Protein 4ZSF (pdb70)

Foldseek 3Di:
DDLLVQLLVQLVVQLVVVCVPPVDNVVSNVCSLVVSLVVSCVVPVPDDSVVSNVSNVLNVCCVVPVDNDVVVVVVVVVVVVVCVVVVQLVQLVLCQVLLCVPLVVQQKGKDFLVRLVVCLVVVQEPDDVVVSVVSVVCSVVVLAGMWMWGADPNGIHTAEGEHEDAAPAPCLVVNLVVQLVVLVVLGQYEYEYEDCVNVVDVVVVCQQDPVDPVGNAHSHLAYEYDDPDPDDQRYHYDHSNCVVVSVQVSVSNVCCVPVSVPSHRVDHGPPD

Solvent-accessible surface area: 15028 Å² total; per-residue (Å²): 149,81,47,88,88,32,0,57,63,19,2,53,113,30,24,125,96,14,65,136,83,88,55,62,66,187,77,0,32,129,77,0,39,122,38,0,29,71,31,0,73,183,104,40,104,150,44,131,49,70,74,0,134,89,1,3,103,20,5,40,48,52,75,120,55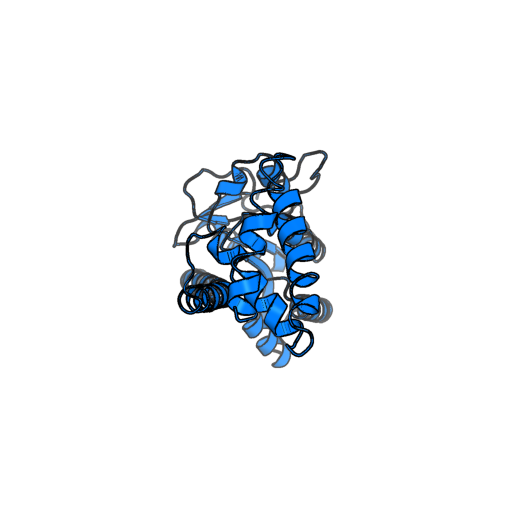,63,66,66,66,99,62,78,18,126,124,93,65,70,62,77,80,68,179,136,151,58,17,23,84,59,14,24,80,73,0,56,134,43,0,34,90,41,0,138,140,70,36,7,110,0,6,17,39,138,34,0,56,46,19,20,127,94,114,92,17,37,9,122,101,206,10,30,94,52,0,72,79,22,20,88,71,106,28,1,22,0,0,0,1,10,134,44,119,125,98,10,38,0,0,0,0,0,1,4,50,55,59,6,60,70,45,14,78,77,21,26,64,32,0,40,120,0,1,108,24,74,0,1,0,0,5,0,3,73,65,6,114,20,12,88,39,107,95,35,49,1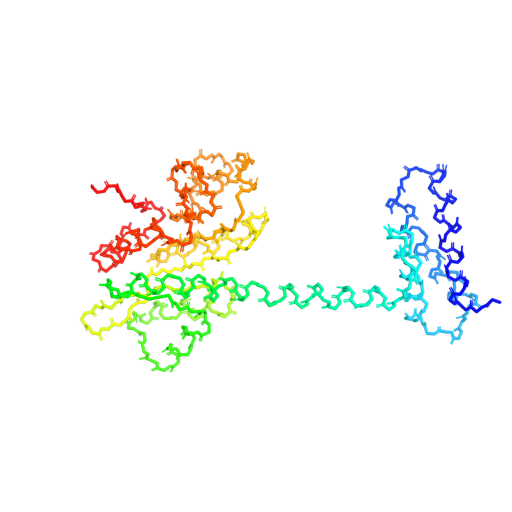2,5,4,24,11,70,63,122,129,32,176,41,9,0,2,2,0,6,2,0,44,60,138,51,109,64,70,62,18,1,14,34,9,75,110,85,1,117,61,0,6,78,18,0,105,36,0,4,70,6,16,48,109,79,57,104,169,0,39,70,113,24,56,6,62,118,176

InterPro domains:
  IPR041551 BsaWI restriction endonuclease type 2 [PF18643] (123-225)

Secondary structure (DSSP, 8-state):
--HHHHHHHHHHHHHHHHHHHH--HHHHHHHHHHHHHHHHHHH-TTS-HHHHHHHHHHHHHHHHHS---HHHHHHHHHHHHHHHHHHHHHHHHHHHHHHHHHHGGGTEEEEEHHHHHHHHHTT---S-HHHHHHHHHHHHTT--SEEEEEEETTEEEEEEEEEEES--SSTHHHHHHHHHHHHHTT-EEEEEES--GGGGSHHHHHHHH--SSS--S-SSSEEEEES-PPPBTTEEEE-TT-HHHHHHHHHHHHHHHH-GGG-STT--TT--

Nearest PDB structures (foldseek):
  4zsf-assembly1_A-2  TM=1.004E+00  e=1.313E-52  Geobacillus stearothermophilus
  5dwb-assembly1_A  TM=5.228E-01  e=6.626E-07  Thalassovita gelatinovora
  3u1k-assembly2_D  TM=6.640E-01  e=4.164E-01  Homo sapiens
  3u1k-assembly2_B  TM=6.787E-01  e=1.189E+00  Homo sapiens
  5l7j-assembly1_A  TM=4.302E-01  e=2.394E+00  Dehalococcoides mccartyi BTF08

Radius of gyration: 25.63 Å; Cα contacts (8 Å, |Δi|>4): 415; chains: 1; bounding box: 67×53×60 Å

Sequence (272 aa):
MNFFEYCISSTYAKIFEEETMNNAVGDERVSQKKAIRDTMISSAMREFPNVEAAEIWKAVYSSAHMDRKKSGIADPDIIQQKVISAENSWKKSSSGHAFEEMIKLLGNSSLEEYGMRILLQKDLNMMIENQEIANEPRDINWLKEQISSSNVFDLYITVRNNDKEYVFGCIQSKTSIRDRVTRDREPPSMKAMEAFFWSVAICCLDGDFLKMPKFIAMVNGGTSNYRLNGWHGMMYVFWDDKPTIDRIYPIDINLELFVQQHAREAAEEDWLHRRQWFNYEWKAGQK

Structure (mmCIF, N/CA/C/O backbone):
data_4ZSF
#
_entry.id   4ZSF
#
_cell.length_a   89.562
_cell.length_b   136.336
_cell.length_c   73.482
_cell.angle_alpha   90.000
_cell.angle_beta   90.000
_cell.angle_gamma   90.000
#
_symmetry.space_group_name_H-M   'C 2 2 21'
#
loop_
_entity.id
_entity.type
_entity.pdbx_description
1 polymer 'BsaWI endonuclease'
2 polymer DNA
3 non-polymer 'SUCCINIC ACID'
4 non-polymer 'CALCIUM ION'
5 water water
#
loop_
_atom_site.group_PDB
_atom_site.id
_atom_site.type_symbol
_atom_site.label_atom_id
_atom_site.label_alt_id
_atom_site.label_comp_id
_atom_site.label_asym_id
_atom_site.label_entity_id
_atom_site.label_seq_id
_atom_site.pdbx_PDB_ins_code
_atom_site.Cartn_x
_atom_site.Cartn_y
_atom_site.Cartn_z
_atom_site.occupancy
_atom_site.B_iso_or_equiv
_atom_site.auth_seq_id
_atom_site.auth_comp_id
_atom_site.auth_asym_id
_atom_site.auth_atom_id
_atom_site.pdbx_PDB_model_num
ATOM 1 N N . MET A 1 1 ? -18.703 -54.600 38.572 1.00 49.34 1 MET A N 1
ATOM 2 C CA . MET A 1 1 ? -18.081 -53.812 37.519 1.00 46.46 1 MET A CA 1
ATOM 3 C C . MET A 1 1 ? -17.285 -52.680 38.155 1.00 42.17 1 MET A C 1
ATOM 4 O O . MET A 1 1 ? -17.845 -51.927 38.935 1.00 43.22 1 MET A O 1
ATOM 9 N N . ASN A 1 2 ? -16.008 -52.545 37.836 1.00 37.36 2 ASN A N 1
ATOM 10 C CA . ASN A 1 2 ? -15.243 -51.397 38.330 1.00 36.20 2 ASN A CA 1
ATOM 11 C C . ASN A 1 2 ? -15.475 -50.210 37.366 1.00 33.30 2 ASN A C 1
ATOM 12 O O . ASN A 1 2 ? -16.155 -50.390 36.351 1.00 30.60 2 ASN A O 1
ATOM 17 N N . PHE A 1 3 ? -14.943 -49.025 37.685 1.00 31.27 3 PHE A N 1
ATOM 18 C CA . PHE A 1 3 ? -15.329 -47.824 36.905 1.00 30.27 3 PHE A CA 1
ATOM 19 C C . PHE A 1 3 ? -14.788 -47.932 35.494 1.00 29.09 3 PHE A C 1
ATOM 20 O O . PHE A 1 3 ? -15.364 -47.367 34.548 1.00 29.02 3 PHE A O 1
ATOM 28 N N . PHE A 1 4 ? -13.633 -48.582 35.345 1.00 29.65 4 PHE A N 1
ATOM 29 C CA . PHE A 1 4 ? -12.998 -48.636 34.039 1.00 32.17 4 PHE A CA 1
ATOM 30 C C . PHE A 1 4 ? -13.821 -49.528 33.093 1.00 33.13 4 PHE A C 1
ATOM 31 O O . PHE A 1 4 ? -14.103 -49.129 31.955 1.00 31.18 4 PHE A O 1
ATOM 39 N N . GLU A 1 5 ? -14.208 -50.719 33.573 1.00 30.76 5 GLU A N 1
ATOM 40 C CA . GLU A 1 5 ? -15.107 -51.602 32.830 1.00 31.03 5 GLU A CA 1
ATOM 41 C C . GLU A 1 5 ? -16.406 -50.918 32.490 1.00 28.73 5 GLU A C 1
ATOM 42 O O . GLU A 1 5 ? -16.931 -51.094 31.394 1.00 28.28 5 GLU A O 1
ATOM 48 N N . TYR A 1 6 ? -16.946 -50.180 33.444 1.00 26.99 6 TYR A N 1
ATOM 49 C CA . TYR A 1 6 ? -18.189 -49.474 33.245 1.00 27.81 6 TYR A CA 1
ATOM 50 C C . TYR A 1 6 ? -18.021 -48.454 32.097 1.00 25.24 6 TYR A C 1
ATOM 51 O O . TYR A 1 6 ? -18.922 -48.298 31.265 1.00 24.26 6 TYR A O 1
ATOM 60 N N . CYS A 1 7 ? -16.908 -47.742 32.100 1.00 23.97 7 CYS A N 1
ATOM 61 C CA . CYS A 1 7 ? -16.732 -46.669 31.061 1.00 24.60 7 CYS A CA 1
ATOM 62 C C . CYS A 1 7 ? -16.599 -47.281 29.692 1.00 26.38 7 CYS A C 1
ATOM 63 O O . CYS A 1 7 ? -17.158 -46.772 28.714 1.00 23.63 7 CYS A O 1
ATOM 66 N N . ILE A 1 8 ? -15.843 -48.367 29.623 1.00 22.80 8 ILE A N 1
ATOM 67 C CA . ILE A 1 8 ? -15.586 -49.023 28.343 1.00 25.75 8 ILE A CA 1
ATOM 68 C C . ILE A 1 8 ? -16.941 -49.462 27.744 1.00 26.47 8 ILE A C 1
ATOM 69 O O . ILE A 1 8 ? -17.250 -49.231 26.540 1.00 26.68 8 ILE A O 1
ATOM 74 N N A SER A 1 9 ? -17.744 -50.107 28.582 0.40 26.30 9 SER A N 1
ATOM 75 N N B SER A 1 9 ? -17.761 -50.077 28.586 0.60 26.29 9 SER A N 1
ATOM 76 C CA A SER A 1 9 ? -18.989 -50.715 28.120 0.40 26.83 9 SER A CA 1
ATOM 77 C CA B SER A 1 9 ? -18.978 -50.715 28.091 0.60 26.87 9 SER A CA 1
ATOM 78 C C A SER A 1 9 ? -20.016 -49.642 27.806 0.40 25.30 9 SER A C 1
ATOM 79 C C B SER A 1 9 ? -20.033 -49.651 27.815 0.60 25.60 9 SER A C 1
ATOM 80 O O A SER A 1 9 ? -20.738 -49.728 26.816 0.40 24.42 9 SER A O 1
ATOM 81 O O B SER A 1 9 ? -20.785 -49.743 26.849 0.60 24.38 9 SER A O 1
ATOM 86 N N . THR A 1 10 ? -20.065 -48.618 28.646 1.00 20.84 10 THR A N 1
ATOM 87 C CA . THR A 1 10 ? -21.059 -47.566 28.501 1.00 21.76 10 THR A CA 1
ATOM 88 C C . THR A 1 10 ? -20.786 -46.667 27.285 1.00 20.79 10 THR A C 1
ATOM 89 O O . THR A 1 10 ? -21.724 -46.327 26.531 1.00 19.96 10 THR A O 1
ATOM 93 N N . TYR A 1 11 ? -19.507 -46.307 27.083 1.00 18.82 11 TYR A N 1
ATOM 94 C CA . TYR A 1 11 ? -19.146 -45.492 25.885 1.00 19.77 11 TYR A CA 1
ATOM 95 C C . TYR A 1 11 ? -19.597 -46.263 24.607 1.00 22.27 11 TYR A C 1
ATOM 96 O O . TYR A 1 11 ? -20.194 -45.696 23.694 1.00 22.25 11 TYR A O 1
ATOM 105 N N . ALA A 1 12 ? -19.281 -47.550 24.571 1.00 21.70 12 ALA A N 1
ATOM 106 C CA . ALA A 1 12 ? -19.601 -48.359 23.395 1.00 26.63 12 ALA A CA 1
ATOM 107 C C . ALA A 1 12 ? -21.092 -48.417 23.193 1.00 24.11 12 ALA A C 1
ATOM 108 O O . ALA A 1 12 ? -21.558 -48.271 22.066 1.00 24.04 12 ALA A O 1
ATOM 110 N N . LYS A 1 13 ? -21.858 -48.604 24.273 1.00 23.52 13 LYS A N 1
ATOM 111 C CA . LYS A 1 13 ? -23.315 -48.681 24.146 1.00 25.39 13 LYS A CA 1
ATOM 112 C C . LYS A 1 13 ? -23.936 -47.392 23.653 1.00 24.14 13 LYS A C 1
ATOM 113 O O . LYS A 1 13 ? -24.789 -47.394 22.761 1.00 24.15 13 LYS A O 1
ATOM 118 N N . ILE A 1 14 ? -23.539 -46.276 24.260 1.00 20.52 14 ILE A N 1
ATOM 119 C CA . ILE A 1 14 ? -24.136 -44.998 23.912 1.00 21.64 14 ILE A CA 1
ATOM 120 C C . ILE A 1 14 ? -23.690 -44.625 22.504 1.00 23.27 14 ILE A C 1
ATOM 121 O O . ILE A 1 14 ? -24.507 -44.116 21.718 1.00 21.49 14 ILE A O 1
ATOM 126 N N . PHE A 1 15 ? -22.439 -44.913 22.154 1.00 18.25 15 PHE A N 1
ATOM 127 C CA . PHE A 1 15 ? -22.022 -44.555 20.778 1.00 21.57 15 PHE A CA 1
ATOM 128 C C . PHE A 1 15 ? -22.884 -45.300 19.753 1.00 24.27 15 PHE A C 1
ATOM 129 O O . PHE A 1 15 ? -23.438 -44.695 18.798 1.00 21.03 15 PHE A O 1
ATOM 137 N N A GLU A 1 16 ? -22.978 -46.618 19.936 0.53 21.70 16 GLU A N 1
ATOM 138 N N B GLU A 1 16 ? -22.975 -46.612 19.950 0.47 21.89 16 GLU A N 1
ATOM 139 C CA A GLU A 1 16 ? -23.659 -47.470 18.954 0.53 25.30 16 GLU A CA 1
ATOM 140 C CA B GLU A 1 16 ? -23.645 -47.484 18.990 0.47 25.51 16 GLU A CA 1
ATOM 141 C C A GLU A 1 16 ? -25.110 -47.066 18.834 0.53 25.32 16 GLU A C 1
ATOM 142 C C B GLU A 1 16 ? -25.098 -47.087 18.846 0.47 25.32 16 GLU A C 1
ATOM 143 O O A GLU A 1 16 ? -25.625 -46.967 17.726 0.53 25.40 16 GLU A O 1
ATOM 144 O O B GLU A 1 16 ? -25.594 -46.993 17.732 0.47 25.37 16 GLU A O 1
ATOM 155 N N . GLU A 1 17 ? -25.771 -46.859 19.972 1.00 24.63 17 GLU A N 1
ATOM 156 C CA . GLU A 1 17 ? -27.206 -46.477 19.962 1.00 25.12 17 GLU A CA 1
ATOM 157 C C . GLU A 1 17 ? -27.410 -45.152 19.283 1.00 24.73 17 GLU A C 1
ATOM 158 O O . GLU A 1 17 ? -28.341 -44.994 18.497 1.00 22.82 17 GLU A O 1
ATOM 164 N N . THR A 1 18 ? -26.524 -44.204 19.576 1.00 22.30 18 THR A N 1
ATOM 165 C CA . THR A 1 18 ? -26.718 -42.870 19.053 1.00 21.32 18 THR A CA 1
ATOM 166 C C . THR A 1 18 ? -26.385 -42.897 17.574 1.00 22.36 18 THR A C 1
ATOM 167 O O . THR A 1 18 ? -27.073 -42.300 16.767 1.00 22.42 18 THR A O 1
ATOM 171 N N . MET A 1 19 ? -25.340 -43.637 17.207 1.00 18.92 19 MET A N 1
ATOM 172 C CA . MET A 1 19 ? -24.958 -43.619 15.791 1.00 20.70 19 MET A CA 1
ATOM 173 C C . MET A 1 19 ? -26.081 -44.282 14.962 1.00 23.23 19 MET A C 1
ATOM 174 O O . MET A 1 19 ? -26.429 -43.755 13.903 1.00 23.25 19 MET A O 1
ATOM 179 N N A ASN A 1 20 ? -26.610 -45.433 15.384 0.63 21.19 20 ASN A N 1
ATOM 180 N N B ASN A 1 20 ? -26.588 -45.408 15.474 0.37 20.95 20 ASN A N 1
ATOM 181 C CA A ASN A 1 20 ? -27.688 -46.051 14.564 0.63 22.95 20 ASN A CA 1
ATOM 182 C CA B ASN A 1 20 ? -27.703 -46.169 14.877 0.37 22.56 20 ASN A CA 1
ATOM 183 C C A ASN A 1 20 ? -28.854 -45.073 14.433 0.63 23.90 20 ASN A C 1
ATOM 184 C C B ASN A 1 20 ? -28.954 -45.321 14.653 0.37 23.12 20 ASN A C 1
ATOM 185 O O A ASN A 1 20 ? -29.503 -44.991 13.358 0.63 22.11 20 ASN A O 1
ATOM 186 O O B ASN A 1 20 ? -29.740 -45.562 13.725 0.37 24.45 20 ASN A O 1
ATOM 195 N N . ALA A 1 21 ? -29.126 -44.318 15.496 1.00 22.55 21 ALA A N 1
ATOM 196 C CA . ALA A 1 21 ? -30.321 -43.434 15.458 1.00 23.65 21 ALA A CA 1
ATOM 197 C C . ALA A 1 21 ? -30.117 -42.154 14.659 1.00 20.44 21 ALA A C 1
ATOM 198 O O . ALA A 1 21 ? -31.057 -41.747 13.931 1.00 24.64 21 ALA A O 1
ATOM 200 N N . VAL A 1 22 ? -28.985 -41.447 14.841 1.00 21.08 22 VAL A N 1
ATOM 201 C CA . VAL A 1 22 ? -28.832 -40.159 14.156 1.00 22.81 22 VAL A CA 1
ATOM 202 C C . VAL A 1 22 ? -27.855 -40.195 12.977 1.00 24.72 22 VAL A C 1
ATOM 203 O O . VAL A 1 22 ? -27.810 -39.243 12.204 1.00 23.51 22 VAL A O 1
ATOM 207 N N . GLY A 1 23 ? -27.033 -41.240 12.879 1.00 22.59 23 GLY A N 1
ATOM 208 C CA . GLY A 1 23 ? -26.207 -41.421 11.679 1.00 20.36 23 GLY A CA 1
ATOM 209 C C . GLY A 1 23 ? -25.104 -40.415 11.485 1.00 21.25 23 GLY A C 1
ATOM 210 O O . GLY A 1 23 ? -24.666 -40.168 10.356 1.00 22.85 23 GLY A O 1
ATOM 211 N N . ASP A 1 24 ? -24.607 -39.817 12.586 1.00 20.17 24 ASP A N 1
ATOM 212 C CA . ASP A 1 24 ? -23.518 -38.860 12.511 1.00 22.21 24 ASP A CA 1
ATOM 213 C C . ASP A 1 24 ? -22.448 -39.304 13.572 1.00 20.22 24 ASP A C 1
ATOM 214 O O . ASP A 1 24 ? -22.673 -39.202 14.764 1.00 18.71 24 ASP A O 1
ATOM 219 N N . GLU A 1 25 ? -21.310 -39.814 13.112 1.00 19.38 25 GLU A N 1
ATOM 220 C CA . GLU A 1 25 ? -20.301 -40.336 14.031 1.00 16.97 25 GLU A CA 1
ATOM 221 C C . GLU A 1 25 ? -19.733 -39.286 14.974 1.00 16.55 25 GLU A C 1
ATOM 222 O O . GLU A 1 25 ? -19.469 -39.571 16.149 1.00 16.54 25 GLU A O 1
ATOM 228 N N . ARG A 1 26 ? -19.439 -38.077 14.453 1.00 17.56 26 ARG A N 1
ATOM 229 C CA . ARG A 1 26 ? -18.868 -37.029 15.327 1.00 17.05 26 ARG A CA 1
ATOM 230 C C . ARG A 1 26 ? -19.841 -36.578 16.413 1.00 18.64 26 ARG A C 1
ATOM 231 O O . ARG A 1 26 ? -19.460 -36.414 17.590 1.00 15.93 26 ARG A O 1
ATOM 239 N N . VAL A 1 27 ? -21.118 -36.463 16.064 1.00 15.79 27 VAL A N 1
ATOM 240 C CA . VAL A 1 27 ? -22.121 -36.101 17.111 1.00 17.03 27 VAL A CA 1
ATOM 241 C C . VAL A 1 27 ? -22.217 -37.262 18.113 1.00 16.27 27 VAL A C 1
ATOM 242 O O . VAL A 1 27 ? -22.354 -37.051 19.353 1.00 17.41 27 VAL A O 1
ATOM 246 N N . SER A 1 28 ? -22.245 -38.503 17.590 1.00 15.94 28 SER A N 1
ATOM 247 C CA . SER A 1 28 ? -22.458 -39.659 18.437 1.00 16.25 28 SER A CA 1
ATOM 248 C C . SER A 1 28 ? -21.284 -39.879 19.371 1.00 16.74 28 SER A C 1
ATOM 249 O O . SER A 1 28 ? -21.484 -40.245 20.529 1.00 17.34 28 SER A O 1
ATOM 252 N N . GLN A 1 29 ? -20.066 -39.680 18.895 1.00 16.88 29 GLN A N 1
ATOM 253 C CA . GLN A 1 29 ? -18.944 -39.945 19.826 1.00 16.66 29 GLN A CA 1
ATOM 254 C C . GLN A 1 29 ? -18.895 -38.867 20.895 1.00 17.02 29 GLN A C 1
ATOM 255 O O . GLN A 1 29 ? -18.518 -39.164 22.029 1.00 16.97 29 GLN A O 1
ATOM 261 N N . LYS A 1 30 ? -19.309 -37.623 20.592 1.00 15.64 30 LYS A N 1
ATOM 262 C CA . LYS A 1 30 ? -19.312 -36.587 21.626 1.00 17.69 30 LYS A CA 1
ATOM 263 C C . LYS A 1 30 ? -20.392 -36.869 22.677 1.00 17.00 30 LYS A C 1
ATOM 264 O O . LYS A 1 30 ? -20.181 -36.671 23.893 1.00 18.64 30 LYS A O 1
ATOM 270 N N . LYS A 1 31 ? -21.551 -37.324 22.194 1.00 16.19 31 LYS A N 1
ATOM 271 C CA . LYS A 1 31 ? -22.573 -37.746 23.156 1.00 16.17 31 LYS A CA 1
ATOM 272 C C . LYS A 1 31 ? -22.103 -38.894 24.040 1.00 17.21 31 LYS A C 1
ATOM 273 O O . LYS A 1 31 ? -22.317 -38.876 25.252 1.00 18.21 31 LYS A O 1
ATOM 279 N N . ALA A 1 32 ? -21.442 -39.890 23.442 1.00 15.41 32 ALA A N 1
ATOM 280 C CA . ALA A 1 32 ? -20.907 -41.022 24.225 1.00 16.88 32 ALA A CA 1
ATOM 281 C C . ALA A 1 32 ? -19.854 -40.541 25.238 1.00 18.88 32 ALA A C 1
ATOM 282 O O . ALA A 1 32 ? -19.810 -41.032 26.374 1.00 20.10 32 ALA A O 1
ATOM 284 N N . ILE A 1 33 ? -19.002 -39.591 24.839 1.00 16.25 33 ILE A N 1
ATOM 285 C CA . ILE A 1 33 ? -18.001 -39.101 25.785 1.00 15.66 33 ILE A CA 1
ATOM 286 C C . ILE A 1 33 ? -18.658 -38.376 26.972 1.00 19.04 33 ILE A C 1
ATOM 287 O O . ILE A 1 33 ? -18.393 -38.676 28.156 1.00 19.38 33 ILE A O 1
ATOM 292 N N . ARG A 1 34 ? -19.535 -37.444 26.639 1.00 15.74 34 ARG A N 1
ATOM 293 C CA . ARG A 1 34 ? -20.208 -36.604 27.642 1.00 18.63 34 ARG A CA 1
ATOM 294 C C . ARG A 1 34 ? -21.045 -37.464 28.573 1.00 20.57 34 ARG A C 1
ATOM 295 O O . ARG A 1 34 ? -20.999 -37.343 29.814 1.00 18.25 34 ARG A O 1
ATOM 303 N N . ASP A 1 35 ? -21.844 -38.341 27.975 1.00 17.22 35 ASP A N 1
ATOM 304 C CA . ASP A 1 35 ? -22.805 -39.093 28.814 1.00 19.64 35 ASP A CA 1
ATOM 305 C C . ASP A 1 35 ? -22.140 -40.213 29.586 1.00 21.27 35 ASP A C 1
ATOM 306 O O . ASP A 1 35 ? -22.592 -40.587 30.687 1.00 20.20 35 ASP A O 1
ATOM 311 N N . THR A 1 36 ? -21.032 -40.738 29.066 1.00 17.99 36 THR A N 1
ATOM 312 C CA . THR A 1 36 ? -20.318 -41.766 29.831 1.00 17.97 36 THR A CA 1
ATOM 313 C C . THR A 1 36 ? -19.639 -41.074 31.018 1.00 18.64 36 THR A C 1
ATOM 314 O O . THR A 1 36 ? -19.651 -41.635 32.111 1.00 19.58 36 THR A O 1
ATOM 318 N N . MET A 1 37 ? -19.021 -39.904 30.793 1.00 17.61 37 MET A N 1
ATOM 319 C CA . MET A 1 37 ? -18.368 -39.152 31.901 1.00 19.23 37 MET A CA 1
ATOM 320 C C . MET A 1 37 ? -19.426 -38.884 33.011 1.00 18.89 37 MET A C 1
ATOM 321 O O . MET A 1 37 ? -19.219 -39.143 34.209 1.00 19.59 37 MET A O 1
ATOM 326 N N . ILE A 1 38 ? -20.577 -38.377 32.606 1.00 16.94 38 ILE A N 1
ATOM 327 C CA . ILE A 1 38 ? -21.613 -38.020 33.601 1.00 19.26 38 ILE A CA 1
ATOM 328 C C . ILE A 1 38 ? -22.090 -39.274 34.341 1.00 20.77 38 ILE A C 1
ATOM 329 O O . ILE A 1 38 ? -22.146 -39.270 35.573 1.00 23.05 38 ILE A O 1
ATOM 334 N N A SER A 1 39 ? -22.393 -40.333 33.591 0.53 21.32 39 SER A N 1
ATOM 335 N N B SER A 1 39 ? -22.413 -40.327 33.594 0.47 21.35 39 SER A N 1
ATOM 336 C CA A SER A 1 39 ? -22.945 -41.580 34.138 0.53 22.15 39 SER A CA 1
ATOM 337 C CA B SER A 1 39 ? -22.933 -41.581 34.153 0.47 22.16 39 SER A CA 1
ATOM 338 C C A SER A 1 39 ? -21.988 -42.240 35.104 0.53 23.43 39 SER A C 1
ATOM 339 C C B SER A 1 39 ? -21.976 -42.204 35.132 0.47 23.46 39 SER A C 1
ATOM 340 O O A SER A 1 39 ? -22.380 -42.708 36.197 0.53 25.46 39 SER A O 1
ATOM 341 O O B SER A 1 39 ? -22.354 -42.613 36.255 0.47 25.14 39 SER A O 1
ATOM 346 N N . ALA A 1 40 ? -20.720 -42.261 34.720 1.00 20.87 40 ALA A N 1
ATOM 347 C CA . ALA A 1 40 ? -19.679 -42.893 35.539 1.00 23.40 40 ALA A CA 1
ATOM 348 C C . ALA A 1 40 ? -19.406 -42.088 36.772 1.00 25.48 40 ALA A C 1
ATOM 349 O O . ALA A 1 40 ? -19.111 -42.678 37.832 1.00 28.07 40 ALA A O 1
ATOM 351 N N . MET A 1 41 ? -19.420 -40.741 36.650 1.00 20.87 41 MET A N 1
ATOM 352 C CA . MET A 1 41 ? -19.231 -39.959 37.877 1.00 23.00 41 MET A CA 1
ATOM 353 C C . MET A 1 41 ? -20.388 -40.215 38.838 1.00 27.51 41 MET A C 1
ATOM 354 O O . MET A 1 41 ? -20.204 -40.181 40.047 1.00 29.81 41 MET A O 1
ATOM 359 N N . ARG A 1 42 ? -21.587 -40.443 38.326 1.00 26.87 42 ARG A N 1
ATOM 360 C CA . ARG A 1 42 ? -22.659 -40.895 39.225 1.00 29.03 42 ARG A CA 1
ATOM 361 C C . ARG A 1 42 ? -22.513 -42.309 39.753 1.00 30.21 42 ARG A C 1
ATOM 362 O O . ARG A 1 42 ? -22.786 -42.559 40.923 1.00 32.03 42 ARG A O 1
ATOM 370 N N . GLU A 1 43 ? -22.196 -43.273 38.912 1.00 29.10 43 GLU A N 1
ATOM 371 C CA . GLU A 1 43 ? -22.085 -44.646 39.388 1.00 31.47 43 GLU A CA 1
ATOM 372 C C . GLU A 1 43 ? -20.883 -44.851 40.285 1.00 30.41 43 GLU A C 1
ATOM 373 O O . GLU A 1 43 ? -20.854 -45.815 41.105 1.00 30.86 43 GLU A O 1
ATOM 379 N N . PHE A 1 44 ? -19.876 -43.991 40.121 1.00 25.72 44 PHE A N 1
ATOM 380 C CA . PHE A 1 44 ? -18.611 -44.118 40.880 1.00 28.64 44 PHE A CA 1
ATOM 381 C C . PHE A 1 44 ? -18.162 -42.777 41.495 1.00 28.27 44 PHE A C 1
ATOM 382 O O . PHE A 1 44 ? -17.134 -42.204 41.128 1.00 28.43 44 PHE A O 1
ATOM 390 N N . PRO A 1 45 ? -18.912 -42.308 42.500 1.00 32.35 45 PRO A N 1
ATOM 391 C CA . PRO A 1 45 ? -18.706 -40.990 43.119 1.00 32.03 45 PRO A CA 1
ATOM 392 C C . PRO A 1 45 ? -17.373 -40.832 43.806 1.00 33.74 45 PRO A C 1
ATOM 393 O O . PRO A 1 45 ? -16.886 -39.737 43.979 1.00 35.84 45 PRO A O 1
ATOM 397 N N . ASN A 1 46 ? -16.755 -41.929 44.217 1.00 33.83 46 ASN A N 1
ATOM 398 C CA . ASN A 1 46 ? -15.505 -41.783 44.927 1.00 34.35 46 ASN A CA 1
ATOM 399 C C . ASN A 1 46 ? -14.294 -41.973 44.039 1.00 34.34 46 ASN A C 1
ATOM 400 O O . ASN A 1 46 ? -13.166 -41.975 44.518 1.00 35.52 46 ASN A O 1
ATOM 405 N N . VAL A 1 47 ? -14.495 -42.095 42.730 1.00 31.01 47 VAL A N 1
ATOM 406 C CA . VAL A 1 47 ? -13.342 -42.186 41.822 1.00 28.52 47 VAL A CA 1
ATOM 407 C C . VAL A 1 47 ? -13.000 -40.789 41.284 1.00 26.45 47 VAL A C 1
ATOM 408 O O . VAL A 1 47 ? -13.918 -40.029 41.000 1.00 28.13 47 VAL A O 1
ATOM 412 N N . GLU A 1 48 ? -11.724 -40.461 41.154 1.00 27.42 48 GLU A N 1
ATOM 413 C CA . GLU A 1 48 ? -11.306 -39.104 40.730 1.00 31.76 48 GLU A CA 1
ATOM 414 C C . GLU A 1 48 ? -11.818 -38.849 39.296 1.00 30.76 48 GLU A C 1
ATOM 415 O O . GLU A 1 48 ? -11.710 -39.723 38.465 1.00 29.30 48 GLU A O 1
ATOM 421 N N . ALA A 1 49 ? -12.429 -37.691 39.029 1.00 28.11 49 ALA A N 1
ATOM 422 C CA . ALA A 1 49 ? -13.035 -37.456 37.723 1.00 26.37 49 ALA A CA 1
ATOM 423 C C . ALA A 1 49 ? -11.977 -37.601 36.618 1.00 23.74 49 ALA A C 1
ATOM 424 O O . ALA A 1 49 ? -12.281 -38.116 35.512 1.00 22.40 49 ALA A O 1
ATOM 426 N N . ALA A 1 50 ? -10.724 -37.234 36.917 1.00 22.14 50 ALA A N 1
ATOM 427 C CA . ALA A 1 50 ? -9.656 -37.372 35.923 1.00 26.21 50 ALA A CA 1
ATOM 428 C C . ALA A 1 50 ? -9.422 -38.828 35.542 1.00 24.86 50 ALA A C 1
ATOM 429 O O . ALA A 1 50 ? -9.079 -39.115 34.394 1.00 22.62 50 ALA A O 1
ATOM 431 N N . GLU A 1 51 ? -9.617 -39.753 36.480 1.00 26.41 51 GLU A 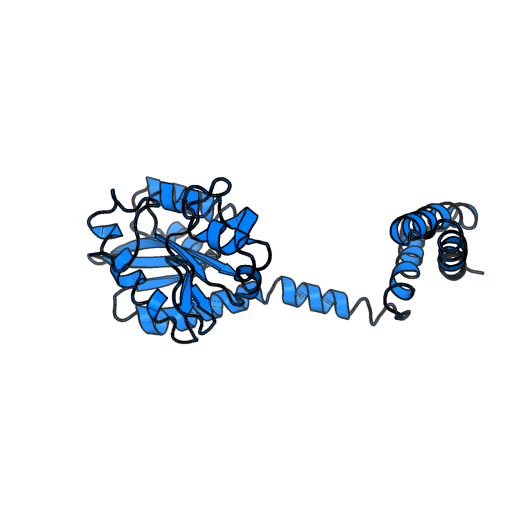N 1
ATOM 432 C CA . GLU A 1 51 ? -9.417 -41.168 36.165 1.00 27.35 51 GLU A CA 1
ATOM 433 C C . GLU A 1 51 ? -10.544 -41.696 35.272 1.00 22.65 51 GLU A C 1
ATOM 434 O O . GLU A 1 51 ? -10.348 -42.551 34.398 1.00 21.45 51 GLU A O 1
ATOM 440 N N . ILE A 1 52 ? -11.760 -41.280 35.585 1.00 20.23 52 ILE A N 1
ATOM 441 C CA . ILE A 1 52 ? -12.881 -41.584 34.706 1.00 18.87 52 ILE A CA 1
ATOM 442 C C . ILE A 1 52 ? -12.645 -41.069 33.261 1.00 20.43 52 ILE A C 1
ATOM 443 O O . ILE A 1 52 ? -12.877 -41.791 32.264 1.00 20.10 52 ILE A O 1
ATOM 448 N N . TRP A 1 53 ? -12.197 -39.838 33.149 1.00 18.52 53 TRP A N 1
ATOM 449 C CA . TRP A 1 53 ? -11.928 -39.254 31.830 1.00 19.53 53 TRP A CA 1
ATOM 450 C C . TRP A 1 53 ? -10.899 -40.108 31.097 1.00 20.79 53 TRP A C 1
ATOM 451 O O . TRP A 1 53 ? -11.020 -40.335 29.918 1.00 19.51 53 TRP A O 1
ATOM 462 N N . LYS A 1 54 ? -9.877 -40.583 31.822 1.00 19.84 54 LYS A N 1
ATOM 463 C CA . LYS A 1 54 ? -8.893 -41.487 31.181 1.00 20.04 54 LYS A CA 1
ATOM 464 C C . LYS A 1 54 ? -9.481 -42.827 30.696 1.00 21.61 54 LYS A C 1
ATOM 465 O O . LYS A 1 54 ? -9.054 -43.368 29.693 1.00 21.06 54 LYS A O 1
ATOM 469 N N . ALA A 1 55 ? -10.481 -43.352 31.394 1.00 19.36 55 ALA A N 1
ATOM 470 C CA . ALA A 1 55 ? -11.127 -44.587 30.959 1.00 20.78 55 ALA A CA 1
ATOM 471 C C . ALA A 1 55 ? -12.002 -44.331 29.709 1.00 21.36 55 ALA A C 1
ATOM 472 O O . ALA A 1 55 ? -12.060 -45.145 28.794 1.00 21.76 55 ALA A O 1
ATOM 474 N N . VAL A 1 56 ? -12.618 -43.162 29.668 1.00 18.72 56 VAL A N 1
ATOM 475 C CA . VAL A 1 56 ? -13.401 -42.755 28.484 1.00 19.36 56 VAL A CA 1
ATOM 476 C C . VAL A 1 56 ? -12.470 -42.593 27.268 1.00 19.73 56 VAL A C 1
ATOM 477 O O . VAL A 1 56 ? -12.744 -42.995 26.140 1.00 20.12 56 VAL A O 1
ATOM 481 N N . TYR A 1 57 ? -11.355 -41.964 27.531 1.00 17.60 57 TYR A N 1
ATOM 482 C CA . TYR A 1 57 ? -10.281 -41.867 26.473 1.00 18.61 57 TYR A CA 1
ATOM 483 C C . TYR A 1 57 ? -9.908 -43.251 25.938 1.00 19.12 57 TYR A C 1
ATOM 484 O O . TYR A 1 57 ? -9.806 -43.455 24.713 1.00 20.12 57 TYR A O 1
ATOM 493 N N A SER A 1 58 ? -9.686 -44.187 26.852 0.57 18.82 58 SER A N 1
ATOM 494 N N B SER A 1 58 ? -9.693 -44.191 26.844 0.43 18.94 58 SER A N 1
ATOM 495 C CA A SER A 1 58 ? -9.343 -45.557 26.492 0.57 20.41 58 SER A CA 1
ATOM 496 C CA B SER A 1 58 ? -9.342 -45.550 26.462 0.43 20.11 58 SER A CA 1
ATOM 497 C C A SER A 1 58 ? -10.410 -46.140 25.572 0.57 21.16 58 SER A C 1
ATOM 498 C C B SER A 1 58 ? -10.417 -46.166 25.577 0.43 21.13 58 SER A C 1
ATOM 499 O O A SER A 1 58 ? -10.085 -46.784 24.580 0.57 21.41 58 SER A O 1
ATOM 500 O O B SER A 1 58 ? -10.102 -46.862 24.617 0.43 21.53 58 SER A O 1
ATOM 505 N N . ALA A 1 59 ? -11.685 -45.902 25.900 1.00 20.45 59 ALA A N 1
ATOM 506 C CA . ALA A 1 59 ? -12.792 -46.486 25.135 1.00 20.37 59 ALA A CA 1
ATOM 507 C C . ALA A 1 59 ? -12.820 -45.852 23.760 1.00 20.94 59 ALA A C 1
ATOM 508 O O . ALA A 1 59 ? -12.994 -46.542 22.742 1.00 21.26 59 ALA A O 1
ATOM 510 N N . HIS A 1 60 ? -12.627 -44.553 23.724 1.00 18.14 60 HIS A N 1
ATOM 511 C CA . HIS A 1 60 ? -12.710 -43.848 22.445 1.00 19.95 60 HIS A CA 1
ATOM 512 C C . HIS A 1 60 ? -11.530 -44.280 21.578 1.00 20.22 60 HIS A C 1
ATOM 513 O O . HIS A 1 60 ? -11.682 -44.573 20.390 1.00 18.53 60 HIS A O 1
ATOM 520 N N . MET A 1 61 ? -10.344 -44.300 22.178 1.00 18.51 61 MET A N 1
ATOM 521 C CA . MET A 1 61 ? -9.179 -44.785 21.398 1.00 22.12 61 MET A CA 1
ATOM 522 C C . MET A 1 61 ? -9.339 -46.229 20.855 1.00 22.48 61 MET A C 1
ATOM 523 O O . MET A 1 61 ? -8.929 -46.503 19.726 1.00 24.93 61 MET A O 1
ATOM 528 N N . ASP A 1 62 ? -9.922 -47.138 21.655 1.00 20.45 62 ASP A N 1
ATOM 529 C CA . ASP A 1 62 ? -10.161 -48.516 21.229 1.00 23.24 62 ASP A CA 1
ATOM 530 C C . ASP A 1 62 ? -11.115 -48.535 20.034 1.00 23.47 62 ASP A C 1
ATOM 531 O O . ASP A 1 62 ? -10.889 -49.280 19.069 1.00 25.95 62 ASP A O 1
ATOM 536 N N . ARG A 1 63 ? -12.211 -47.781 20.113 1.00 22.87 63 ARG A N 1
ATOM 537 C CA . ARG A 1 63 ? -13.172 -47.779 19.013 1.00 24.98 63 ARG A CA 1
ATOM 538 C C . ARG A 1 63 ? -12.537 -47.263 17.704 1.00 26.29 63 ARG A C 1
ATOM 539 O O . ARG A 1 63 ? -12.705 -47.856 16.635 1.00 25.91 63 ARG A O 1
ATOM 547 N N A LYS A 1 64 ? -11.814 -46.167 17.808 0.47 22.31 64 LYS A N 1
ATOM 548 N N B LYS A 1 64 ? -11.770 -46.191 17.804 0.53 22.28 64 LYS A N 1
ATOM 549 C CA A LYS A 1 64 ? -11.231 -45.582 16.626 0.47 23.33 64 LYS A CA 1
ATOM 550 C CA B LYS A 1 64 ? -11.226 -45.553 16.616 0.53 23.36 64 LYS A CA 1
ATOM 551 C C A LYS A 1 64 ? -10.135 -46.445 16.031 0.47 25.43 64 LYS A C 1
ATOM 552 C C B LYS A 1 64 ? -9.941 -46.156 16.059 0.53 25.39 64 LYS A C 1
ATOM 553 O O A LYS A 1 64 ? -10.123 -46.667 14.819 0.47 26.35 64 LYS A O 1
ATOM 554 O O B LYS A 1 64 ? -9.590 -45.890 14.903 0.53 23.46 64 LYS A O 1
ATOM 565 N N . SER A 1 65 ? -9.211 -46.908 16.873 1.00 26.03 65 SER A N 1
ATOM 566 C CA . SER A 1 65 ? -7.957 -47.547 16.400 1.00 27.08 65 SER A CA 1
ATOM 567 C C . SER A 1 65 ? -7.991 -49.056 16.341 1.00 33.10 65 SER A C 1
ATOM 568 O O . SER A 1 65 ? -7.107 -49.665 15.700 1.00 33.49 65 SER A O 1
ATOM 571 N N . GLY A 1 66 ? -8.923 -49.685 17.067 1.00 33.55 66 GLY A N 1
ATOM 572 C CA . GLY A 1 66 ? -8.906 -51.136 17.247 1.00 35.05 66 GLY A CA 1
ATOM 573 C C . GLY A 1 66 ? -7.928 -51.656 18.299 1.00 35.87 66 GLY A C 1
ATOM 574 O O . GLY A 1 66 ? -7.832 -52.855 18.568 1.00 38.00 66 GLY A O 1
ATOM 575 N N . ILE A 1 67 ? -7.207 -50.741 18.922 1.00 31.85 67 ILE A N 1
ATOM 576 C CA . ILE A 1 67 ? -6.219 -51.052 19.956 1.00 30.38 67 ILE A CA 1
ATOM 577 C C . ILE A 1 67 ? -6.703 -50.772 21.373 1.00 33.01 67 ILE A C 1
ATOM 578 O O . ILE A 1 67 ? -7.048 -49.640 21.723 1.00 33.19 67 ILE A O 1
ATOM 583 N N . ALA A 1 68 ? -6.699 -51.815 22.207 1.00 35.37 68 ALA A N 1
ATOM 584 C CA . ALA A 1 68 ? -7.236 -51.679 23.552 1.00 38.98 68 ALA A CA 1
ATOM 585 C C . ALA A 1 68 ? -6.109 -51.550 24.563 1.00 41.43 68 ALA A C 1
ATOM 586 O O . ALA A 1 68 ? -6.362 -51.205 25.727 1.00 43.10 68 ALA A O 1
ATOM 588 N N . ASP A 1 69 ? -4.887 -51.861 24.112 1.00 36.30 69 ASP A N 1
ATOM 589 C CA . ASP A 1 69 ? -3.691 -51.974 24.961 1.00 35.70 69 ASP A CA 1
ATOM 590 C C . ASP A 1 69 ? -3.126 -50.586 25.264 1.00 35.78 69 ASP A C 1
ATOM 591 O O . ASP A 1 69 ? -2.606 -49.931 24.370 1.00 33.39 69 ASP A O 1
ATOM 596 N N . PRO A 1 70 ? -3.233 -50.130 26.518 1.00 34.90 70 PRO A N 1
ATOM 597 C CA . PRO A 1 70 ? -2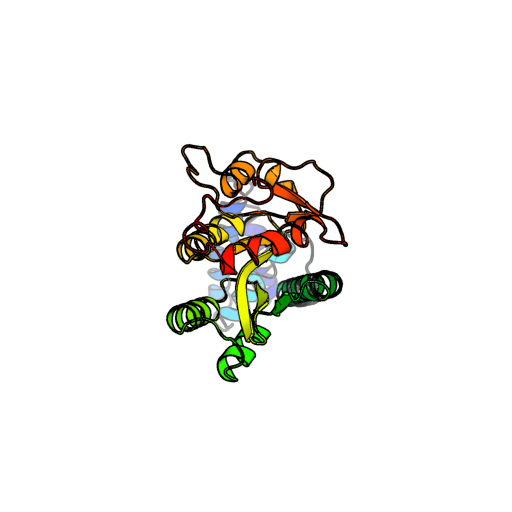.849 -48.737 26.765 1.00 33.19 70 PRO A CA 1
ATOM 598 C C . PRO A 1 70 ? -1.343 -48.538 26.606 1.00 31.87 70 PRO A C 1
ATOM 599 O O . PRO A 1 70 ? -0.877 -47.400 26.380 1.00 27.29 70 PRO A O 1
ATOM 603 N N . ASP A 1 71 ? -0.587 -49.622 26.723 1.00 32.12 71 ASP A N 1
ATOM 604 C CA . ASP A 1 71 ? 0.861 -49.535 26.582 1.00 34.91 71 ASP A CA 1
ATOM 605 C C . ASP A 1 71 ? 1.269 -49.282 25.128 1.00 31.28 71 ASP A C 1
ATOM 606 O O . ASP A 1 71 ? 2.191 -48.507 24.866 1.00 31.91 71 ASP A O 1
ATOM 611 N N . ILE A 1 72 ? 0.584 -49.922 24.184 1.00 26.16 72 ILE A N 1
ATOM 612 C CA . ILE A 1 72 ? 0.876 -49.717 22.776 1.00 28.92 72 ILE A CA 1
ATOM 613 C C . ILE A 1 72 ? 0.616 -48.228 22.464 1.00 26.95 72 ILE A C 1
ATOM 614 O O . ILE A 1 72 ? 1.425 -47.506 21.830 1.00 23.51 72 ILE A O 1
ATOM 619 N N . ILE A 1 73 ? -0.536 -47.765 22.919 1.00 26.23 73 ILE A N 1
ATOM 620 C CA . ILE A 1 73 ? -0.942 -46.405 22.618 1.00 26.18 73 ILE A CA 1
ATOM 621 C C . ILE A 1 73 ? 0.071 -45.407 23.189 1.00 23.66 73 ILE A C 1
ATOM 622 O O . ILE A 1 73 ? 0.489 -44.464 22.488 1.00 20.73 73 ILE A O 1
ATOM 627 N N A GLN A 1 74 ? 0.453 -45.620 24.437 0.55 23.44 74 GLN A N 1
ATOM 628 N N B GLN A 1 74 ? 0.491 -45.581 24.435 0.45 23.63 74 GLN A N 1
ATOM 629 C CA A GLN A 1 74 ? 1.379 -44.707 25.073 0.55 25.06 74 GLN A CA 1
ATOM 630 C CA B GLN A 1 74 ? 1.400 -44.583 24.998 0.45 24.35 74 GLN A CA 1
ATOM 631 C C A GLN A 1 74 ? 2.697 -44.686 24.278 0.55 24.24 74 GLN A C 1
ATOM 632 C C B GLN A 1 74 ? 2.794 -44.682 24.358 0.45 23.93 74 GLN A C 1
ATOM 633 O O A GLN A 1 74 ? 3.238 -43.613 23.993 0.55 23.51 74 GLN A O 1
ATOM 634 O O B GLN A 1 74 ? 3.519 -43.688 24.299 0.45 23.69 74 GLN A O 1
ATOM 645 N N . LYS A 1 75 ? 3.174 -45.867 23.894 1.00 21.12 75 LYS A N 1
ATOM 646 C CA . LYS A 1 75 ? 4.482 -45.978 23.208 1.00 22.55 75 LYS A CA 1
ATOM 647 C C . LYS A 1 75 ? 4.439 -45.282 21.853 1.00 20.73 75 LYS A C 1
ATOM 648 O O . LYS A 1 75 ? 5.446 -44.650 21.422 1.00 20.32 75 LYS A O 1
ATOM 654 N N . VAL A 1 76 ? 3.317 -45.433 21.139 1.00 19.68 76 VAL A N 1
ATOM 655 C CA . VAL A 1 76 ? 3.249 -44.786 19.828 1.00 20.36 76 VAL A CA 1
ATOM 656 C C . VAL A 1 76 ? 3.219 -43.278 20.000 1.00 20.31 76 VAL A C 1
ATOM 657 O O . VAL A 1 76 ? 3.903 -42.549 19.270 1.00 18.61 76 VAL A O 1
ATOM 661 N N . ILE A 1 77 ? 2.466 -42.795 20.974 1.00 19.32 77 ILE A N 1
ATOM 662 C CA . ILE A 1 77 ? 2.376 -41.342 21.157 1.00 18.33 77 ILE A CA 1
ATOM 663 C C . ILE A 1 77 ? 3.713 -40.762 21.596 1.00 18.48 77 ILE A C 1
ATOM 664 O O . ILE A 1 77 ? 4.106 -39.664 21.174 1.00 16.40 77 ILE A O 1
ATOM 669 N N . SER A 1 78 ? 4.367 -41.454 22.498 1.00 17.71 78 SER A N 1
ATOM 670 C CA . SER A 1 78 ? 5.710 -41.041 22.940 1.00 21.72 78 SER A CA 1
ATOM 671 C C . SER A 1 78 ? 6.682 -40.909 21.709 1.00 19.11 78 SER A C 1
ATOM 672 O O . SER A 1 78 ? 7.400 -39.932 21.524 1.00 19.48 78 SER A O 1
ATOM 675 N N . ALA A 1 79 ? 6.670 -41.924 20.868 1.00 15.98 79 ALA A N 1
ATOM 676 C CA . ALA A 1 79 ? 7.522 -41.919 19.673 1.00 18.04 79 ALA A CA 1
ATOM 677 C C . ALA A 1 79 ? 7.153 -40.820 18.689 1.00 18.30 79 ALA A C 1
ATOM 678 O O . ALA A 1 79 ? 8.024 -40.143 18.108 1.00 17.42 79 ALA A O 1
ATOM 680 N N . GLU A 1 80 ? 5.850 -40.674 18.442 1.00 16.70 80 GLU A N 1
ATOM 681 C CA . GLU A 1 80 ? 5.383 -39.622 17.555 1.00 14.95 80 GLU A CA 1
ATOM 682 C C . GLU A 1 80 ? 5.826 -38.239 18.061 1.00 16.95 80 GLU A C 1
ATOM 683 O O . GLU A 1 80 ? 6.288 -37.389 17.281 1.00 15.79 80 GLU A O 1
ATOM 689 N N . ASN A 1 81 ? 5.704 -38.019 19.362 1.00 16.59 81 ASN A N 1
ATOM 690 C CA . ASN A 1 81 ? 6.065 -36.693 19.874 1.00 17.91 81 ASN A CA 1
ATOM 691 C C . ASN A 1 81 ? 7.567 -36.459 19.892 1.00 17.77 81 ASN A C 1
ATOM 692 O O . ASN A 1 81 ? 8.046 -35.310 19.790 1.00 17.46 81 ASN A O 1
ATOM 697 N N . SER A 1 82 ? 8.306 -37.541 19.998 1.00 14.38 82 SER A N 1
ATOM 698 C CA . SER A 1 82 ? 9.745 -37.482 19.792 1.00 15.51 82 SER A CA 1
ATOM 699 C C . SER A 1 82 ? 10.087 -37.027 18.337 1.00 19.37 82 SER A C 1
ATOM 700 O O . SER A 1 82 ? 10.854 -36.077 18.111 1.00 18.35 82 SER A O 1
ATOM 703 N N . TRP A 1 83 ? 9.513 -37.733 17.356 1.00 16.36 83 TRP A N 1
ATOM 704 C CA . TRP A 1 83 ? 9.691 -37.368 15.935 1.00 16.51 83 TRP A CA 1
ATOM 705 C C . TRP A 1 83 ? 9.262 -35.941 15.678 1.00 19.07 83 TRP A C 1
ATOM 706 O O . TRP A 1 83 ? 9.955 -35.190 14.987 1.00 19.10 83 TRP A O 1
ATOM 717 N N . LYS A 1 84 ? 8.128 -35.543 16.235 1.00 14.92 84 LYS A N 1
ATOM 718 C CA . LYS A 1 84 ? 7.607 -34.210 15.973 1.00 16.40 84 LYS A CA 1
ATOM 719 C C . LYS A 1 84 ? 8.539 -33.104 16.417 1.00 19.90 84 LYS A C 1
ATOM 720 O O . LYS A 1 84 ? 8.641 -32.094 15.764 1.00 18.81 84 LYS A O 1
ATOM 726 N N . LYS A 1 85 ? 9.190 -33.291 17.541 1.00 17.03 85 LYS A N 1
ATOM 727 C CA . LYS A 1 85 ? 10.062 -32.252 18.008 1.00 18.16 85 LYS A CA 1
ATOM 728 C C . LYS A 1 85 ? 11.516 -32.357 17.453 1.00 21.33 85 LYS A C 1
ATOM 729 O O . LYS A 1 85 ? 12.156 -31.319 17.252 1.00 26.54 85 LYS A O 1
ATOM 735 N N A SER A 1 86 ? 12.026 -33.559 17.205 0.50 18.83 86 SER A N 1
ATOM 736 N N B SER A 1 86 ? 12.018 -33.586 17.247 0.50 18.75 86 SER A N 1
ATOM 737 C CA A SER A 1 86 ? 13.417 -33.688 16.761 0.50 19.41 86 SER A CA 1
ATOM 738 C CA B SER A 1 86 ? 13.399 -33.854 16.779 0.50 18.99 86 SER A CA 1
ATOM 739 C C A SER A 1 86 ? 13.624 -33.715 15.225 0.50 20.99 86 SER A C 1
ATOM 740 C C B SER A 1 86 ? 13.607 -33.725 15.248 0.50 20.83 86 SER A C 1
ATOM 741 O O A SER A 1 86 ? 14.712 -33.344 14.740 0.50 20.78 86 SER A O 1
ATOM 742 O O B SER A 1 86 ? 14.664 -33.251 14.789 0.50 20.95 86 SER A O 1
ATOM 747 N N . SER A 1 87 ? 12.631 -34.185 14.463 1.00 19.90 87 SER A N 1
ATOM 748 C CA . SER A 1 87 ? 12.876 -34.410 13.030 1.00 19.45 87 SER A CA 1
ATOM 749 C C . SER A 1 87 ? 13.112 -33.084 12.283 1.00 17.72 87 SER A C 1
ATOM 750 O O . SER A 1 87 ? 13.982 -33.046 11.396 1.00 17.29 87 SER A O 1
ATOM 753 N N . GLY A 1 88 ? 12.362 -32.034 12.647 1.00 17.56 88 GLY A N 1
ATOM 754 C CA . GLY A 1 88 ? 12.478 -30.717 12.017 1.00 19.58 88 GLY A CA 1
ATOM 755 C C . GLY A 1 88 ? 13.899 -30.181 12.304 1.00 19.99 88 GLY A C 1
ATOM 756 O O . GLY A 1 88 ? 14.540 -29.613 11.420 1.00 19.49 88 GLY A O 1
ATOM 757 N N . HIS A 1 89 ? 14.394 -30.387 13.534 1.00 15.60 89 HIS A N 1
ATOM 758 C CA . HIS A 1 89 ? 15.773 -29.979 13.842 1.00 15.41 89 HIS A CA 1
ATOM 759 C C . HIS A 1 89 ? 16.747 -30.761 12.989 1.00 15.42 89 HIS A C 1
ATOM 760 O O . HIS A 1 89 ? 17.717 -30.188 12.479 1.00 17.14 89 HIS A O 1
ATOM 767 N N . ALA A 1 90 ? 16.558 -32.075 12.902 1.00 16.99 90 ALA A N 1
ATOM 768 C CA . ALA A 1 90 ? 17.464 -32.887 12.080 1.00 16.87 90 ALA A CA 1
ATOM 769 C C . ALA A 1 90 ? 17.476 -32.364 10.637 1.00 15.52 90 ALA A C 1
ATOM 770 O O . ALA A 1 90 ? 18.536 -32.338 10.002 1.00 16.25 90 ALA A O 1
ATOM 772 N N . PHE A 1 91 ? 16.290 -32.026 10.111 1.00 17.62 91 PHE A N 1
ATOM 773 C CA . PHE A 1 91 ? 16.233 -31.578 8.690 1.00 15.52 91 PHE A CA 1
ATOM 774 C C . PHE A 1 91 ? 16.957 -30.218 8.508 1.00 15.31 91 PHE A C 1
ATOM 775 O O . PHE A 1 91 ? 17.732 -30.042 7.568 1.00 18.13 91 PHE A O 1
ATOM 783 N N . GLU A 1 92 ? 16.743 -29.275 9.430 1.00 16.90 92 GLU A N 1
ATOM 784 C CA . GLU A 1 92 ? 17.508 -28.017 9.389 1.00 17.77 92 GLU A CA 1
ATOM 785 C C . GLU A 1 92 ? 19.005 -28.240 9.417 1.00 17.34 92 GLU A C 1
ATOM 786 O O . GLU A 1 92 ? 19.798 -27.565 8.699 1.00 18.33 92 GLU A O 1
ATOM 792 N N . GLU A 1 93 ? 19.428 -29.129 10.327 1.00 18.85 93 GLU A N 1
ATOM 793 C CA . GLU A 1 93 ? 20.849 -29.445 10.439 1.00 16.85 93 GLU A CA 1
ATOM 794 C C . GLU A 1 93 ? 21.372 -30.052 9.150 1.00 18.25 93 GLU A C 1
ATOM 795 O O . GLU A 1 93 ? 22.533 -29.829 8.732 1.00 20.02 93 GLU A O 1
ATOM 801 N N . MET A 1 94 ? 20.531 -30.870 8.522 1.00 18.00 94 MET A N 1
ATOM 802 C CA . MET A 1 94 ? 20.905 -31.489 7.258 1.00 19.04 94 MET A CA 1
ATOM 803 C C . MET A 1 94 ? 21.131 -30.413 6.155 1.00 16.80 94 MET A C 1
ATOM 804 O O . MET A 1 94 ? 22.099 -30.482 5.373 1.00 19.20 94 MET A O 1
ATOM 809 N N . ILE A 1 95 ? 20.190 -29.475 6.040 1.00 17.74 95 ILE A N 1
ATOM 810 C CA . ILE A 1 95 ? 20.323 -28.395 5.086 1.00 16.27 95 ILE A CA 1
ATOM 811 C C . ILE A 1 95 ? 21.592 -27.564 5.359 1.00 19.71 95 ILE A C 1
ATOM 812 O O . ILE A 1 95 ? 22.340 -27.185 4.443 1.00 19.62 95 ILE A O 1
ATOM 817 N N . LYS A 1 96 ? 21.815 -27.258 6.619 1.00 18.27 96 LYS A N 1
ATOM 818 C CA . LYS A 1 96 ? 23.022 -26.493 6.979 1.00 19.21 96 LYS A CA 1
ATOM 819 C C . LYS A 1 96 ? 24.268 -27.263 6.544 1.00 21.16 96 LYS A C 1
ATOM 820 O O . LYS A 1 96 ? 25.182 -26.658 5.965 1.00 23.32 96 LYS A O 1
ATOM 826 N N . LEU A 1 97 ? 24.317 -28.573 6.817 1.00 21.44 97 LEU A N 1
ATOM 827 C CA . LEU A 1 97 ? 25.539 -29.361 6.501 1.00 23.59 97 LEU A CA 1
ATOM 828 C C . LEU A 1 97 ? 25.730 -29.451 4.970 1.00 27.13 97 LEU A C 1
ATOM 829 O O . LEU A 1 97 ? 26.832 -29.225 4.441 1.00 25.54 97 LEU A O 1
ATOM 834 N N . LEU A 1 98 ? 24.640 -29.713 4.263 1.00 20.92 98 LEU A N 1
ATOM 835 C CA . LEU A 1 98 ? 24.682 -29.836 2.811 1.00 21.68 98 LEU A CA 1
ATOM 836 C C . LEU A 1 98 ? 25.046 -28.513 2.186 1.00 24.35 98 LEU A C 1
ATOM 837 O O . LEU A 1 98 ? 25.978 -28.446 1.360 1.00 27.84 98 LEU A O 1
ATOM 842 N N . GLY A 1 99 ? 24.366 -27.462 2.598 1.00 20.60 99 GLY A N 1
ATOM 843 C CA . GLY A 1 99 ? 24.597 -26.130 2.054 1.00 25.73 99 GLY A CA 1
ATOM 844 C C . GLY A 1 99 ? 25.996 -25.610 2.330 1.00 25.51 99 GLY A C 1
ATOM 845 O O . GLY A 1 99 ? 26.657 -25.046 1.437 1.00 20.88 99 GLY A O 1
ATOM 846 N N . ASN A 1 100 ? 26.498 -25.846 3.543 1.00 23.37 100 ASN A N 1
ATOM 847 C CA . ASN A 1 100 ? 27.772 -25.229 3.890 1.00 23.69 100 ASN A CA 1
ATOM 848 C C . ASN A 1 100 ? 28.949 -25.834 3.151 1.00 25.51 100 ASN A C 1
ATOM 849 O O . ASN A 1 100 ? 29.876 -25.134 2.860 1.00 29.55 100 ASN A O 1
ATOM 854 N N . SER A 1 101 ? 28.852 -27.081 2.757 1.00 25.40 101 SER A N 1
ATOM 855 C CA . SER A 1 101 ? 29.944 -27.650 1.988 1.00 31.72 101 SER A CA 1
ATOM 856 C C . SER A 1 101 ? 30.055 -26.961 0.636 1.00 29.96 101 SER A C 1
ATOM 857 O O . SER A 1 101 ? 31.119 -26.904 0.059 1.00 30.89 101 SER A O 1
ATOM 860 N N . SER A 1 102 ? 28.956 -26.500 0.089 1.00 26.39 102 SER A N 1
ATOM 861 C CA . SER A 1 102 ? 29.010 -25.786 -1.183 1.00 27.01 102 SER A CA 1
ATOM 862 C C . SER A 1 102 ? 29.219 -24.296 -1.083 1.00 27.20 102 SER A C 1
ATOM 863 O O . SER A 1 102 ? 29.727 -23.702 -2.019 1.00 29.05 102 SER A O 1
ATOM 866 N N . LEU A 1 103 ? 28.679 -23.657 -0.039 1.00 21.33 103 LEU A N 1
ATOM 867 C CA . LEU A 1 103 ? 28.658 -22.214 0.037 1.00 22.32 103 LEU A CA 1
ATOM 868 C C . LEU A 1 103 ? 30.018 -21.639 0.469 1.00 22.86 103 LEU A C 1
ATOM 869 O O . LEU A 1 103 ? 30.315 -20.460 0.213 1.00 25.62 103 LEU A O 1
ATOM 874 N N . GLU A 1 104 ? 30.793 -22.474 1.152 1.00 25.85 104 GLU A N 1
ATOM 875 C CA . GLU A 1 104 ? 32.057 -22.101 1.755 1.00 31.25 104 GLU A CA 1
ATOM 876 C C . GLU A 1 104 ? 32.961 -21.457 0.704 1.00 30.44 104 GLU A C 1
ATOM 877 O O . GLU A 1 104 ? 33.581 -20.440 0.980 1.00 31.51 104 GLU A O 1
ATOM 883 N N . GLU A 1 105 ? 32.990 -21.994 -0.510 1.00 33.24 105 GLU A N 1
ATOM 884 C CA . GLU A 1 105 ? 33.943 -21.448 -1.504 1.00 36.22 105 GLU A CA 1
ATOM 885 C C . GLU A 1 105 ? 33.559 -20.046 -1.994 1.00 32.94 105 GLU A C 1
ATOM 886 O O . GLU A 1 105 ? 34.366 -19.341 -2.605 1.00 32.00 105 GLU A O 1
ATOM 892 N N . TYR A 1 106 ? 32.328 -19.618 -1.710 1.00 27.80 106 TYR A N 1
ATOM 893 C CA . TYR A 1 106 ? 31.900 -18.280 -2.066 1.00 30.59 106 TYR A CA 1
ATOM 894 C C . TYR A 1 106 ? 31.785 -17.353 -0.865 1.00 28.56 106 TYR A C 1
ATOM 895 O O . TYR A 1 106 ? 31.106 -16.325 -0.960 1.00 31.43 106 TYR A O 1
ATOM 904 N N . GLY A 1 107 ? 32.359 -17.740 0.272 1.00 27.19 107 GLY A N 1
ATOM 905 C CA . GLY A 1 107 ? 32.363 -16.850 1.438 1.00 27.36 107 GLY A CA 1
ATOM 906 C C . GLY A 1 107 ? 31.042 -16.805 2.219 1.00 25.81 107 GLY A C 1
ATOM 907 O O . GLY A 1 107 ? 30.776 -15.843 2.918 1.00 26.05 107 GLY A O 1
ATOM 908 N N . MET A 1 108 ? 30.208 -17.825 2.068 1.00 22.69 108 MET A N 1
ATOM 909 C CA . MET A 1 108 ? 28.881 -17.823 2.689 1.00 19.96 108 MET A CA 1
ATOM 910 C C . MET A 1 108 ? 28.742 -19.014 3.641 1.00 23.68 108 MET A C 1
ATOM 911 O O . MET A 1 108 ? 29.386 -20.066 3.450 1.00 21.85 108 MET A O 1
ATOM 916 N N . ARG A 1 109 ? 27.870 -18.876 4.648 1.00 20.92 109 ARG A N 1
ATOM 917 C CA . ARG A 1 109 ? 27.485 -20.059 5.413 1.00 20.74 109 ARG A CA 1
ATOM 918 C C . ARG A 1 109 ? 26.107 -19.866 5.999 1.00 22.42 109 ARG A C 1
ATOM 919 O O . ARG A 1 109 ? 25.660 -18.747 6.240 1.00 20.66 109 ARG A O 1
ATOM 927 N N . ILE A 1 110 ? 25.473 -21.013 6.218 1.00 21.57 110 ILE A N 1
ATOM 928 C CA . ILE A 1 110 ? 24.192 -21.138 6.837 1.00 21.91 110 ILE A CA 1
ATOM 929 C C . ILE A 1 110 ? 24.400 -21.339 8.326 1.00 23.25 110 ILE A C 1
ATOM 930 O O . ILE A 1 110 ? 25.271 -22.123 8.776 1.00 21.51 110 ILE A O 1
ATOM 935 N N . LEU A 1 111 ? 23.570 -20.637 9.077 1.00 19.75 111 LEU A N 1
ATOM 936 C CA . LEU A 1 111 ? 23.546 -20.724 10.532 1.00 22.38 111 LEU A CA 1
ATOM 937 C C . LEU A 1 111 ? 22.205 -21.233 11.030 1.00 21.37 111 LEU A C 1
ATOM 938 O O . LEU A 1 111 ? 21.137 -20.767 10.538 1.00 22.45 111 LEU A O 1
ATOM 943 N N . LEU A 1 112 ? 22.220 -22.083 12.055 1.00 22.99 112 LEU A N 1
ATOM 944 C CA . LEU A 1 112 ? 20.944 -22.350 12.784 1.00 21.87 112 LEU A CA 1
ATOM 945 C C . LEU A 1 112 ? 20.520 -21.115 13.538 1.00 22.18 112 LEU A C 1
ATOM 946 O O . LEU A 1 112 ? 21.323 -20.238 13.828 1.00 22.69 112 LEU A O 1
ATOM 951 N N . GLN A 1 113 ? 19.235 -20.993 13.831 1.00 24.02 113 GLN A N 1
ATOM 952 C CA . GLN A 1 113 ? 18.802 -19.871 14.680 1.00 24.07 113 GLN A CA 1
ATOM 953 C C . GLN A 1 113 ? 19.641 -19.805 15.961 1.00 27.69 113 GLN A C 1
ATOM 954 O O . GLN A 1 113 ? 20.096 -18.704 16.351 1.00 27.94 113 GLN A O 1
ATOM 960 N N . LYS A 1 114 ? 19.902 -20.943 16.631 1.00 25.11 114 LYS A N 1
ATOM 961 C CA . LYS A 1 114 ? 20.693 -20.810 17.867 1.00 30.18 114 LYS A CA 1
ATOM 962 C C . LYS A 1 114 ? 22.159 -20.367 17.576 1.00 27.76 114 LYS A C 1
ATOM 963 O O . LYS A 1 114 ? 22.790 -19.752 18.426 1.00 30.98 114 LYS A O 1
ATOM 969 N N . ASP A 1 115 ? 22.696 -20.705 16.405 1.00 27.71 115 ASP A N 1
ATOM 970 C CA . ASP A 1 115 ? 24.038 -20.213 16.005 1.00 27.67 115 ASP A CA 1
ATOM 971 C C . ASP A 1 115 ? 24.020 -18.676 15.905 1.00 28.12 115 ASP A C 1
ATOM 972 O O . ASP A 1 115 ? 24.886 -17.972 16.426 1.00 25.71 115 ASP A O 1
ATOM 977 N N . LEU A 1 116 ? 23.050 -18.166 15.156 1.00 21.79 116 LEU A N 1
ATOM 978 C CA . LEU A 1 116 ? 22.944 -16.721 15.024 1.00 23.97 116 LEU A CA 1
ATOM 979 C C . LEU A 1 116 ? 22.721 -16.066 16.393 1.00 26.14 116 LEU A C 1
ATOM 980 O O . LEU A 1 116 ? 23.306 -15.040 16.698 1.00 23.64 116 LEU A O 1
ATOM 985 N N . ASN A 1 117 ? 21.900 -16.673 17.241 1.00 26.45 117 ASN A N 1
ATOM 986 C CA . ASN A 1 117 ? 21.686 -16.086 18.591 1.00 28.28 117 ASN A CA 1
ATOM 987 C C . ASN A 1 117 ? 23.030 -15.919 19.356 1.00 30.91 117 ASN A C 1
ATOM 988 O O . ASN A 1 117 ? 23.320 -14.851 19.887 1.00 33.11 117 ASN A O 1
ATOM 993 N N . MET A 1 118 ? 23.830 -16.980 19.395 1.00 31.33 118 MET A N 1
ATOM 994 C CA . MET A 1 118 ? 25.161 -16.946 20.036 1.00 33.32 118 MET A CA 1
ATOM 995 C C . MET A 1 118 ? 26.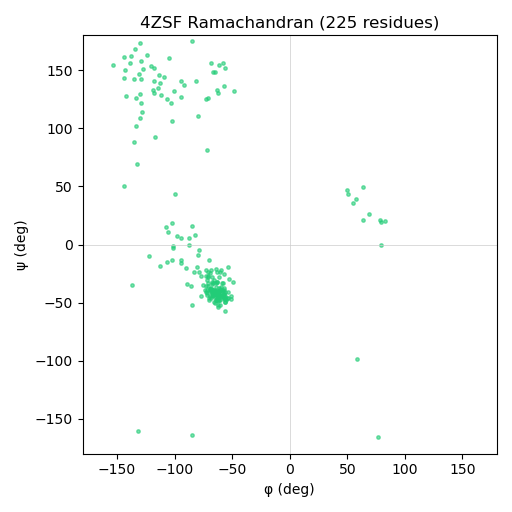128 -15.931 19.374 1.00 30.94 118 MET A C 1
ATOM 996 O O . MET A 1 118 ? 26.880 -15.205 20.040 1.00 30.82 118 MET A O 1
ATOM 998 N N . MET A 1 119 ? 26.102 -15.852 18.052 1.00 28.21 119 MET A N 1
ATOM 999 C CA . MET A 1 119 ? 27.009 -14.954 17.378 1.00 27.48 119 MET A CA 1
ATOM 1000 C C . MET A 1 119 ? 26.640 -13.476 17.636 1.00 33.72 119 MET A C 1
ATOM 1001 O O . MET A 1 119 ? 27.529 -12.606 17.814 1.00 33.21 119 MET A O 1
ATOM 1006 N N . ILE A 1 120 ? 25.335 -13.195 17.678 1.00 29.08 120 ILE A N 1
ATOM 1007 C CA . ILE A 1 120 ? 24.884 -11.843 18.012 1.00 29.91 120 ILE A CA 1
ATOM 1008 C C . ILE A 1 120 ? 25.290 -11.491 19.447 1.00 32.61 120 ILE A C 1
ATOM 1009 O O . ILE A 1 120 ? 25.862 -10.409 19.699 1.00 33.12 120 ILE A O 1
ATOM 1014 N N . GLU A 1 121 ? 25.017 -12.408 20.371 1.00 34.42 121 GLU A N 1
ATOM 1015 C CA . GLU A 1 121 ? 25.471 -12.231 21.750 1.00 38.49 121 GLU A CA 1
ATOM 1016 C C . GLU A 1 121 ? 27.003 -12.050 21.842 1.00 38.87 121 GLU A C 1
ATOM 1017 O O . GLU A 1 121 ? 27.490 -11.241 22.635 1.00 43.11 121 GLU A O 1
ATOM 1023 N N . ASN A 1 122 ? 27.781 -12.780 21.054 1.00 36.43 122 ASN A N 1
ATOM 1024 C CA . ASN A 1 122 ? 29.232 -12.541 21.040 1.00 39.61 122 ASN A CA 1
ATOM 1025 C C . ASN A 1 122 ? 29.710 -11.436 20.114 1.00 41.99 122 ASN A C 1
ATOM 1026 O O . ASN A 1 122 ? 30.907 -11.392 19.811 1.00 44.38 122 ASN A O 1
ATOM 1031 N N . GLN A 1 123 ? 28.794 -10.581 19.654 1.00 36.84 123 GLN A N 1
ATOM 1032 C CA . GLN A 1 123 ? 29.120 -9.458 18.765 1.00 39.31 123 GLN A CA 1
ATOM 1033 C C . GLN A 1 123 ? 29.963 -9.869 17.543 1.00 37.69 123 GLN A C 1
ATOM 1034 O O . GLN A 1 123 ? 30.871 -9.155 17.133 1.00 40.52 123 GLN A O 1
ATOM 1037 N N . GLU A 1 124 ? 29.596 -10.980 16.912 1.00 34.86 124 GLU A N 1
ATOM 1038 C CA . GLU A 1 124 ? 30.328 -11.493 15.763 1.00 31.98 124 GLU A CA 1
ATOM 1039 C C . GLU A 1 124 ? 29.625 -11.159 14.435 1.00 31.83 124 GLU A C 1
ATOM 1040 O O . GLU A 1 124 ? 30.156 -11.497 13.365 1.00 31.15 124 GLU A O 1
ATOM 1046 N N . ILE A 1 125 ? 28.469 -10.486 14.511 1.00 29.47 125 ILE A N 1
ATOM 1047 C CA . ILE A 1 125 ? 27.660 -10.182 13.304 1.00 28.61 125 ILE A CA 1
ATOM 1048 C C . ILE A 1 125 ? 27.798 -8.706 13.005 1.00 28.96 125 ILE A C 1
ATOM 1049 O O . ILE A 1 125 ? 27.581 -7.863 13.874 1.00 30.18 125 ILE A O 1
ATOM 1054 N N . ALA A 1 126 ? 28.202 -8.373 11.789 1.00 24.52 126 ALA A N 1
ATOM 1055 C CA . ALA A 1 126 ? 28.521 -6.996 11.433 1.00 27.86 126 ALA A CA 1
ATOM 1056 C C . ALA A 1 126 ? 27.343 -6.143 10.945 1.00 28.50 126 ALA A C 1
ATOM 1057 O O . ALA A 1 126 ? 27.536 -4.966 10.618 1.00 26.00 126 ALA A O 1
ATOM 1059 N N . ASN A 1 127 ? 26.145 -6.688 10.868 1.00 26.01 127 ASN A N 1
ATOM 1060 C CA . ASN A 1 127 ? 25.009 -5.850 10.388 1.00 25.49 127 ASN A CA 1
ATOM 1061 C C . ASN A 1 127 ? 24.810 -4.607 11.241 1.00 29.59 127 ASN A C 1
ATOM 1062 O O . ASN A 1 127 ? 25.184 -4.584 12.410 1.00 27.89 127 ASN A O 1
ATOM 1067 N N . GLU A 1 128 ? 24.197 -3.591 10.648 1.00 27.70 128 GLU A N 1
ATOM 1068 C CA . GLU A 1 128 ? 23.844 -2.379 11.338 1.00 33.32 128 GLU A CA 1
ATOM 1069 C C . GLU A 1 128 ? 22.990 -2.680 12.514 1.00 29.03 128 GLU A C 1
ATOM 1070 O O . GLU A 1 128 ? 22.209 -3.628 12.436 1.00 28.10 128 GLU A O 1
ATOM 1076 N N . PRO A 1 129 ? 23.035 -1.828 13.561 1.00 31.58 129 PRO A N 1
ATOM 1077 C CA . PRO A 1 129 ? 22.251 -2.128 14.770 1.00 33.90 129 PRO A CA 1
ATOM 1078 C C . PRO A 1 129 ? 20.756 -2.286 14.487 1.00 30.65 129 PRO A C 1
ATOM 1079 O O . PRO A 1 129 ? 20.102 -3.115 15.109 1.00 28.85 129 PRO A O 1
ATOM 1083 N N . ARG A 1 130 ? 20.211 -1.489 13.576 1.00 28.16 130 ARG A N 1
ATOM 1084 C CA . ARG A 1 130 ? 18.831 -1.681 13.180 1.00 29.34 130 ARG A CA 1
ATOM 1085 C C . ARG A 1 130 ? 18.498 -3.157 12.717 1.00 29.85 130 ARG A C 1
ATOM 1086 O O . ARG A 1 130 ? 17.484 -3.753 13.108 1.00 31.77 130 ARG A O 1
ATOM 1094 N N . ASP A 1 131 ? 19.354 -3.716 11.886 1.00 25.06 131 ASP A N 1
ATOM 1095 C CA . ASP A 1 131 ? 19.227 -5.130 11.515 1.00 24.66 131 ASP A CA 1
ATOM 1096 C C . ASP A 1 131 ? 19.382 -6.080 12.705 1.00 25.27 131 ASP A C 1
ATOM 1097 O O . ASP A 1 131 ? 18.648 -7.073 12.816 1.00 25.45 131 ASP A O 1
ATOM 1102 N N . ILE A 1 132 ? 20.383 -5.818 13.542 1.00 25.56 132 ILE A N 1
ATOM 1103 C CA . ILE A 1 132 ? 20.634 -6.697 14.695 1.00 27.34 132 ILE A CA 1
ATOM 1104 C C . ILE A 1 132 ? 19.375 -6.773 15.547 1.00 28.69 132 ILE A C 1
ATOM 1105 O O . ILE A 1 132 ? 18.962 -7.842 15.972 1.00 25.57 132 ILE A O 1
ATOM 1110 N N . ASN A 1 133 ? 18.769 -5.625 15.800 1.00 30.21 133 ASN A N 1
ATOM 1111 C CA . ASN A 1 133 ? 17.556 -5.566 16.613 1.00 30.28 133 ASN A CA 1
ATOM 1112 C C . ASN A 1 133 ? 16.404 -6.335 15.990 1.00 27.93 133 ASN A C 1
ATOM 1113 O O . ASN A 1 133 ? 15.669 -7.069 16.682 1.00 30.47 133 ASN A O 1
ATOM 1118 N N . TRP A 1 134 ? 16.267 -6.176 14.687 1.00 25.21 134 TRP A N 1
ATOM 1119 C CA . TRP A 1 134 ? 15.229 -6.887 13.953 1.00 26.09 134 TRP A CA 1
ATOM 1120 C C . TRP A 1 134 ? 15.470 -8.414 13.978 1.00 28.39 134 TRP A C 1
ATOM 1121 O O . TRP A 1 134 ? 14.551 -9.201 14.192 1.00 26.81 134 TRP A O 1
ATOM 1132 N N . LEU A 1 135 ? 16.713 -8.819 13.791 1.00 24.46 135 LEU A N 1
ATOM 1133 C CA . LEU A 1 135 ? 17.031 -10.235 13.859 1.00 22.52 135 LEU A CA 1
ATOM 1134 C C . LEU A 1 135 ? 16.776 -10.779 15.251 1.00 25.99 135 LEU A C 1
ATOM 1135 O O . LEU A 1 135 ? 16.335 -11.900 15.412 1.00 25.85 135 LEU A O 1
ATOM 1140 N N . LYS A 1 136 ? 17.113 -10.011 16.280 1.00 24.88 136 LYS A N 1
ATOM 1141 C CA . LYS A 1 136 ? 16.857 -10.498 17.636 1.00 29.48 136 LYS A CA 1
ATOM 1142 C C . LYS A 1 136 ? 15.350 -10.762 17.846 1.00 28.04 136 LYS A C 1
ATOM 1143 O O . LYS A 1 136 ? 15.006 -11.743 18.521 1.00 29.74 136 LYS A O 1
ATOM 1147 N N . GLU A 1 137 ? 14.490 -9.920 17.257 1.00 30.20 137 GLU A N 1
ATOM 1148 C CA . GLU A 1 137 ? 13.022 -10.111 17.316 1.00 32.08 137 GLU A CA 1
ATOM 1149 C C . GLU A 1 137 ? 12.613 -11.362 16.554 1.00 31.72 137 GLU A C 1
ATOM 1150 O O . GLU A 1 137 ? 11.697 -12.054 16.985 1.00 29.32 137 GLU A O 1
ATOM 1153 N N . GLN A 1 138 ? 13.257 -11.626 15.409 1.00 24.63 138 GLN A N 1
ATOM 1154 C CA . GLN A 1 138 ? 12.857 -12.843 14.651 1.00 25.20 138 GLN A CA 1
ATOM 1155 C C . GLN A 1 138 ? 13.266 -14.106 15.430 1.00 24.37 138 GLN A C 1
ATOM 1156 O O . GLN A 1 138 ? 12.556 -15.105 15.443 1.00 26.60 138 GLN A O 1
ATOM 1162 N N . ILE A 1 139 ? 14.430 -14.048 16.075 1.00 23.01 139 ILE A N 1
ATOM 1163 C CA . ILE A 1 139 ? 14.943 -15.173 16.879 1.00 25.75 139 ILE A CA 1
ATOM 1164 C C . ILE A 1 139 ? 13.988 -15.379 18.060 1.00 29.54 139 ILE A C 1
ATOM 1165 O O . ILE A 1 139 ? 13.621 -16.499 18.398 1.00 29.23 139 ILE A O 1
ATOM 1170 N N A SER A 1 140 ? 13.594 -14.274 18.684 0.60 30.37 140 SER A N 1
ATOM 1171 N N B SER A 1 140 ? 13.561 -14.283 18.673 0.40 30.57 140 SER A N 1
ATOM 1172 C CA A SER A 1 140 ? 12.678 -14.355 19.813 0.60 33.20 140 SER A CA 1
ATOM 1173 C CA B SER A 1 140 ? 12.691 -14.391 19.839 0.40 32.94 140 SER A CA 1
ATOM 1174 C C A SER A 1 140 ? 11.389 -15.108 19.455 0.60 32.23 140 SER A C 1
ATOM 1175 C C B SER A 1 140 ? 11.289 -14.930 19.524 0.40 32.68 140 SER A C 1
ATOM 1176 O O A SER A 1 140 ? 10.872 -15.911 20.261 0.60 32.46 140 SER A O 1
ATOM 1177 O O B SER A 1 140 ? 10.600 -15.415 20.428 0.40 31.92 140 SER A O 1
ATOM 1182 N N . SER A 1 141 ? 10.845 -14.820 18.273 1.00 32.84 141 SER A N 1
ATOM 1183 C CA . SER A 1 141 ? 9.550 -15.377 17.898 1.00 34.41 141 SER A CA 1
ATOM 1184 C C . SER A 1 141 ? 9.667 -16.626 17.019 1.00 32.25 141 SER A C 1
ATOM 1185 O O . SER A 1 141 ? 8.668 -17.141 16.519 1.00 32.36 141 SER A O 1
ATOM 1188 N N . ASN A 1 142 ? 10.889 -17.138 16.910 1.00 29.16 142 ASN A N 1
ATOM 1189 C CA . ASN A 1 142 ? 11.133 -18.453 16.288 1.00 32.77 142 ASN A CA 1
ATOM 1190 C C . ASN A 1 142 ? 10.605 -18.524 14.865 1.00 30.78 142 ASN A C 1
ATOM 1191 O O . ASN A 1 142 ? 10.141 -19.542 14.392 1.00 30.10 142 ASN A O 1
ATOM 1196 N N . VAL A 1 143 ? 10.786 -17.434 14.158 1.00 24.42 143 VAL A N 1
ATOM 1197 C CA . VAL A 1 143 ? 10.193 -17.252 12.872 1.00 27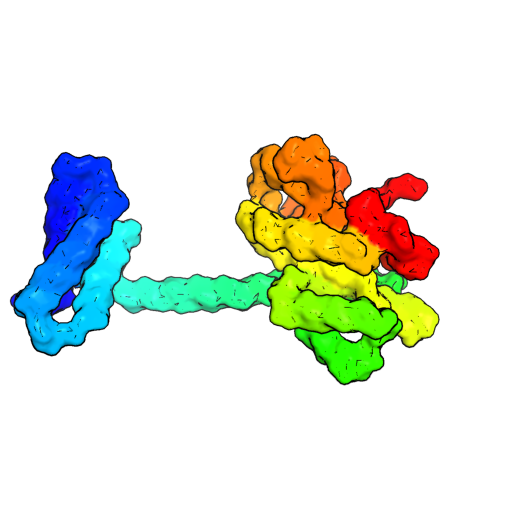.49 143 VAL A CA 1
ATOM 1198 C C . VAL A 1 143 ? 10.905 -18.016 11.740 1.00 26.36 143 VAL A C 1
ATOM 1199 O O . VAL A 1 143 ? 10.246 -18.521 10.817 1.00 27.97 143 VAL A O 1
ATOM 1203 N N . PHE A 1 144 ? 12.241 -17.959 11.748 1.00 22.88 144 PHE A N 1
ATOM 1204 C CA . PHE A 1 144 ? 13.060 -18.608 10.699 1.00 19.60 144 PHE A CA 1
ATOM 1205 C C . PHE A 1 144 ? 13.861 -19.748 11.282 1.00 24.47 144 PHE A C 1
ATOM 1206 O O . PHE A 1 144 ? 14.369 -19.632 12.384 1.00 30.91 144 PHE A O 1
ATOM 1214 N N . ASP A 1 145 ? 14.071 -20.796 10.496 1.00 20.09 145 ASP A N 1
ATOM 1215 C CA . ASP A 1 145 ? 14.766 -22.009 10.922 1.00 22.38 145 ASP A CA 1
ATOM 1216 C C . ASP A 1 145 ? 16.279 -21.833 10.746 1.00 24.48 145 ASP A C 1
ATOM 1217 O O . ASP A 1 145 ? 17.085 -22.263 11.563 1.00 24.65 145 ASP A O 1
ATOM 1222 N N . LEU A 1 146 ? 16.645 -21.129 9.684 1.00 19.20 146 LEU A N 1
ATOM 1223 C CA . LEU A 1 146 ? 18.032 -20.972 9.309 1.00 18.45 146 LEU A CA 1
ATOM 1224 C C . LEU A 1 146 ? 18.287 -19.532 8.862 1.00 19.75 146 LEU A C 1
ATOM 1225 O O . LEU A 1 146 ? 17.369 -18.856 8.407 1.00 19.33 146 LEU A O 1
ATOM 1230 N N . TYR A 1 147 ? 19.534 -19.094 8.945 1.00 18.71 147 TYR A N 1
ATOM 1231 C CA . TYR A 1 147 ? 19.938 -17.790 8.421 1.00 17.95 147 TYR A CA 1
ATOM 1232 C C . TYR A 1 147 ? 21.163 -17.986 7.525 1.00 21.24 147 TYR A C 1
ATOM 1233 O O . TYR A 1 147 ? 21.891 -18.994 7.672 1.00 22.68 147 TYR A O 1
ATOM 1242 N N . ILE A 1 148 ? 21.415 -17.045 6.615 1.00 16.71 148 ILE A N 1
ATOM 1243 C CA . ILE A 1 148 ? 22.613 -17.223 5.773 1.00 16.11 148 ILE A CA 1
ATOM 1244 C C . ILE A 1 148 ? 23.424 -15.941 5.813 1.00 20.55 148 ILE A C 1
ATOM 1245 O O . ILE A 1 148 ? 22.864 -14.814 5.782 1.00 20.51 148 ILE A O 1
ATOM 1250 N N . THR A 1 149 ? 24.753 -16.090 5.833 1.00 19.49 149 THR A N 1
ATOM 1251 C CA . THR A 1 149 ? 25.635 -14.946 5.927 1.00 18.47 149 THR A CA 1
ATOM 1252 C C . THR A 1 149 ? 26.623 -14.889 4.798 1.00 20.77 149 THR A C 1
ATOM 1253 O O . THR A 1 149 ? 26.874 -15.921 4.112 1.00 21.29 149 THR A O 1
ATOM 1257 N N . VAL A 1 150 ? 27.216 -13.711 4.624 1.00 20.90 150 VAL A N 1
ATOM 1258 C CA . VAL A 1 150 ? 28.276 -13.532 3.612 1.00 20.25 150 VAL A CA 1
ATOM 1259 C C . VAL A 1 150 ? 29.400 -12.734 4.256 1.00 23.92 150 VAL A C 1
ATOM 1260 O O . VAL A 1 150 ? 29.133 -11.858 5.093 1.00 24.46 150 VAL A O 1
ATOM 1264 N N . ARG A 1 151 ? 30.652 -13.077 3.912 1.00 23.85 151 ARG A N 1
ATOM 1265 C CA . ARG A 1 151 ? 31.804 -12.393 4.434 1.00 29.74 151 ARG A CA 1
ATOM 1266 C C . ARG A 1 151 ? 32.236 -11.304 3.462 1.00 31.61 151 ARG A C 1
ATOM 1267 O O . ARG A 1 151 ? 32.366 -11.537 2.274 1.00 33.61 151 ARG A O 1
ATOM 1275 N N . ASN A 1 152 ? 32.373 -10.090 3.961 1.00 30.83 152 ASN A N 1
ATOM 1276 C CA . ASN A 1 152 ? 32.785 -8.967 3.127 1.00 31.56 152 ASN A CA 1
ATOM 1277 C C . ASN A 1 152 ? 33.707 -8.076 3.943 1.00 34.87 152 ASN A C 1
ATOM 1278 O O . ASN A 1 152 ? 33.363 -7.676 5.045 1.00 33.48 152 ASN A O 1
ATOM 1283 N N . ASN A 1 153 ? 34.883 -7.782 3.391 1.00 41.26 153 ASN A N 1
ATOM 1284 C CA . ASN A 1 153 ? 35.885 -6.984 4.095 1.00 46.66 153 ASN A CA 1
ATOM 1285 C C . ASN A 1 153 ? 36.110 -7.525 5.496 1.00 44.46 153 ASN A C 1
ATOM 1286 O O . ASN A 1 153 ? 36.120 -6.772 6.472 1.00 44.41 153 ASN A O 1
ATOM 1291 N N . ASP A 1 154 ? 36.273 -8.848 5.579 1.00 40.73 154 ASP A N 1
ATOM 1292 C CA . ASP A 1 154 ? 36.564 -9.533 6.836 1.00 46.66 154 ASP A CA 1
ATOM 1293 C C . ASP A 1 154 ? 35.469 -9.423 7.896 1.00 43.24 154 ASP A C 1
ATOM 1294 O O . ASP A 1 154 ? 35.737 -9.637 9.063 1.00 42.48 154 ASP A O 1
ATOM 1299 N N . LYS A 1 155 ? 34.237 -9.130 7.493 1.00 36.95 155 LYS A N 1
ATOM 1300 C CA . LYS A 1 155 ? 33.132 -8.992 8.444 1.00 31.96 155 LYS A CA 1
ATOM 1301 C C . LYS A 1 155 ? 32.033 -9.897 7.942 1.00 30.63 155 LYS A C 1
ATOM 1302 O O . LYS A 1 155 ? 31.943 -10.111 6.738 1.00 30.38 155 LYS A O 1
ATOM 1308 N N . GLU A 1 156 ? 31.193 -10.420 8.843 1.00 26.97 156 GLU A N 1
ATOM 1309 C CA . GLU A 1 156 ? 30.188 -11.368 8.428 1.00 25.66 156 GLU A CA 1
ATOM 1310 C C . GLU A 1 156 ? 28.827 -10.716 8.576 1.00 24.52 156 GLU A C 1
ATOM 1311 O O . GLU A 1 156 ? 28.474 -10.187 9.652 1.00 28.37 156 GLU A O 1
ATOM 1317 N N . TYR A 1 157 ? 28.041 -10.780 7.499 1.00 23.97 157 TYR A N 1
ATOM 1318 C CA . TYR A 1 157 ? 26.737 -10.130 7.444 1.00 21.91 157 TYR A CA 1
ATOM 1319 C C . TYR A 1 157 ? 25.638 -11.140 7.261 1.00 23.62 157 TYR A C 1
ATOM 1320 O O . TYR A 1 157 ? 25.734 -11.915 6.331 1.00 21.83 157 TYR A O 1
ATOM 1329 N N . VAL A 1 158 ? 24.575 -11.088 8.079 1.00 22.31 158 VAL A N 1
ATOM 1330 C CA . VAL A 1 158 ? 23.373 -11.861 7.738 1.00 19.65 158 VAL A CA 1
ATOM 1331 C C . VAL A 1 158 ? 22.661 -11.181 6.557 1.00 19.46 158 VAL A C 1
ATOM 1332 O O . VAL A 1 158 ? 22.326 -10.005 6.641 1.00 20.67 158 VAL A O 1
ATOM 1336 N N . PHE A 1 159 ? 22.399 -11.911 5.468 1.00 19.38 159 PHE A N 1
ATOM 1337 C CA . PHE A 1 159 ? 21.666 -11.268 4.353 1.00 18.86 159 PHE A CA 1
ATOM 1338 C C . PHE A 1 159 ? 20.375 -12.045 4.026 1.00 21.80 159 PHE A C 1
ATOM 1339 O O . PHE A 1 159 ? 19.582 -11.574 3.200 1.00 20.77 159 PHE A O 1
ATOM 1347 N N . GLY A 1 160 ? 20.186 -13.249 4.593 1.00 17.75 160 GLY A N 1
ATOM 1348 C CA . GLY A 1 160 ? 19.004 -14.004 4.194 1.00 18.59 160 GLY A CA 1
ATOM 1349 C C . GLY A 1 160 ? 18.384 -14.776 5.356 1.00 20.78 160 GLY A C 1
ATOM 1350 O O . GLY A 1 160 ? 19.098 -15.127 6.325 1.00 18.70 160 GLY A O 1
ATOM 1351 N N . CYS A 1 161 ? 17.060 -14.960 5.269 1.00 16.84 161 CYS A N 1
ATOM 1352 C CA . CYS A 1 161 ? 16.235 -15.662 6.258 1.00 16.36 161 CYS A CA 1
ATOM 1353 C C . CYS A 1 161 ? 15.606 -16.857 5.537 1.00 19.41 161 CYS A C 1
ATOM 1354 O O . CYS A 1 161 ? 15.089 -16.724 4.415 1.00 19.62 161 CYS A O 1
ATOM 1357 N N . ILE A 1 162 ? 15.660 -18.027 6.157 1.00 17.41 162 ILE A N 1
ATOM 1358 C CA . ILE A 1 162 ? 15.282 -19.259 5.495 1.00 16.66 162 ILE A CA 1
ATOM 1359 C C . ILE A 1 162 ? 14.302 -20.070 6.346 1.00 19.41 162 ILE A C 1
ATOM 1360 O O . ILE A 1 162 ? 14.542 -20.326 7.547 1.00 20.27 162 ILE A O 1
ATOM 1365 N N . GLN A 1 163 ? 13.200 -20.483 5.727 1.00 17.63 163 GLN A N 1
ATOM 1366 C CA . GLN A 1 163 ? 12.236 -21.406 6.372 1.00 17.44 163 GLN A CA 1
ATOM 1367 C C . GLN A 1 163 ? 12.498 -22.778 5.831 1.00 26.05 163 GLN A C 1
ATOM 1368 O O . GLN A 1 163 ? 12.621 -22.934 4.641 1.00 24.48 163 GLN A O 1
ATOM 1374 N N . SER A 1 164 ? 12.603 -23.797 6.681 1.00 26.08 164 SER A N 1
ATOM 1375 C CA . SER A 1 164 ? 12.965 -25.098 6.111 1.00 26.17 164 SER A CA 1
ATOM 1376 C C . SER A 1 164 ? 12.047 -26.134 6.679 1.00 38.01 164 SER A C 1
ATOM 1377 O O . SER A 1 164 ? 12.284 -26.540 7.808 1.00 44.24 164 SER A O 1
ATOM 1380 N N . LYS A 1 165 ? 11.044 -26.549 5.878 1.00 34.39 165 LYS A N 1
ATOM 1381 C CA . LYS A 1 165 ? 9.881 -27.343 6.288 1.00 37.86 165 LYS A CA 1
ATOM 1382 C C . LYS A 1 165 ? 9.854 -28.750 5.716 1.00 34.42 165 LYS A C 1
ATOM 1383 O O . LYS A 1 165 ? 10.162 -28.944 4.532 1.00 29.85 165 LYS A O 1
ATOM 1389 N N . THR A 1 166 ? 9.463 -29.741 6.526 1.00 28.70 166 THR A N 1
ATOM 1390 C CA . THR A 1 166 ? 9.526 -31.110 6.081 1.00 29.17 166 THR A CA 1
ATOM 1391 C C . THR A 1 166 ? 8.167 -31.473 5.517 1.00 43.68 166 THR A C 1
ATOM 1392 O O . THR A 1 166 ? 7.993 -32.515 4.904 1.00 49.98 166 THR A O 1
ATOM 1396 N N . SER A 1 167 ? 7.191 -30.622 5.799 1.00 45.57 167 SER A N 1
ATOM 1397 C CA . SER A 1 167 ? 5.922 -30.699 5.127 1.00 59.23 167 SER A CA 1
ATOM 1398 C C . SER A 1 167 ? 5.624 -29.282 4.620 1.00 72.72 167 SER A C 1
ATOM 1399 O O . SER A 1 167 ? 5.601 -28.328 5.400 1.00 73.18 167 SER A O 1
ATOM 1402 N N . ILE A 1 168 ? 5.432 -29.144 3.312 1.00 88.35 168 ILE A N 1
ATOM 1403 C CA . ILE A 1 168 ? 4.956 -27.889 2.751 1.00 92.89 168 ILE A CA 1
ATOM 1404 C C . ILE A 1 168 ? 3.446 -27.848 2.887 1.00 94.12 168 ILE A C 1
ATOM 1405 O O . ILE A 1 168 ? 2.787 -26.969 2.350 1.00 97.21 168 ILE A O 1
ATOM 1407 N N . ARG A 1 169 ? 2.913 -28.821 3.610 1.00 93.61 169 ARG A N 1
ATOM 1408 C CA . ARG A 1 169 ? 1.498 -29.093 3.587 1.00 95.27 169 ARG A CA 1
ATOM 1409 C C . ARG A 1 169 ? 0.698 -27.851 3.959 1.00 97.15 169 ARG A C 1
ATOM 1410 O O . ARG A 1 169 ? -0.125 -27.384 3.175 1.00 99.77 169 ARG A O 1
ATOM 1412 N N . ASP A 1 170 ? 0.959 -27.288 5.128 1.00 96.01 170 ASP A N 1
ATOM 1413 C CA . ASP A 1 170 ? -0.021 -26.386 5.705 1.00 97.24 170 ASP A CA 1
ATOM 1414 C C . ASP A 1 170 ? 0.599 -25.155 6.286 1.00 97.08 170 ASP A C 1
ATOM 1415 O O . ASP A 1 170 ? -0.000 -24.071 6.217 1.00 98.94 170 ASP A O 1
ATOM 1417 N N . ARG A 1 171 ? 1.797 -25.331 6.857 1.00 93.66 171 ARG A N 1
ATOM 1418 C CA . ARG A 1 171 ? 2.495 -24.285 7.613 1.00 88.98 171 ARG A CA 1
ATOM 1419 C C . ARG A 1 171 ? 2.623 -23.001 6.784 1.00 82.48 171 ARG A C 1
ATOM 1420 O O . ARG A 1 171 ? 2.809 -21.905 7.326 1.00 83.29 171 ARG A O 1
ATOM 1422 N N . VAL A 1 172 ? 2.477 -23.148 5.468 1.00 73.92 172 VAL A N 1
ATOM 1423 C CA . VAL A 1 172 ? 2.794 -22.074 4.561 1.00 60.09 172 VAL A CA 1
ATOM 1424 C C . VAL A 1 172 ? 1.781 -20.936 4.653 1.00 50.09 172 VAL A C 1
ATOM 1425 O O . VAL A 1 172 ? 2.175 -19.814 4.401 1.00 40.28 172 VAL A O 1
ATOM 1429 N N . THR A 1 173 ? 0.509 -21.172 5.021 1.00 49.87 173 THR A N 1
ATOM 1430 C CA . THR A 1 173 ? -0.389 -20.012 5.189 1.00 47.47 173 THR A CA 1
ATOM 1431 C C . THR A 1 173 ? 0.129 -19.118 6.312 1.00 43.92 173 THR A C 1
ATOM 1432 O O . THR A 1 173 ? 0.157 -17.903 6.149 1.00 41.78 173 THR A O 1
ATOM 1436 N N . ARG A 1 174 ? 0.581 -19.706 7.424 1.00 41.36 174 ARG A N 1
ATOM 1437 C CA . ARG A 1 174 ? 1.154 -18.914 8.521 1.00 42.92 174 ARG A CA 1
ATOM 1438 C C . ARG A 1 174 ? 2.641 -18.459 8.343 1.00 40.98 174 ARG A C 1
ATOM 1439 O O . ARG A 1 174 ? 3.088 -17.532 9.029 1.00 41.28 174 ARG A O 1
ATOM 1441 N N . ASP A 1 175 ? 3.396 -19.111 7.453 1.00 33.85 175 ASP A N 1
ATOM 1442 C CA . ASP A 1 175 ? 4.815 -18.779 7.154 1.00 31.96 175 ASP A CA 1
ATOM 1443 C C . ASP A 1 175 ? 4.984 -17.644 6.137 1.00 29.03 175 ASP A C 1
ATOM 1444 O O . ASP A 1 175 ? 6.036 -16.998 6.056 1.00 26.07 175 ASP A O 1
ATOM 1449 N N . ARG A 1 176 ? 3.967 -17.445 5.325 1.00 26.80 176 ARG A N 1
ATOM 1450 C CA . ARG A 1 176 ? 4.054 -16.394 4.311 1.00 27.98 176 ARG A CA 1
ATOM 1451 C C . ARG A 1 176 ? 4.183 -14.979 4.912 1.00 23.53 176 ARG A C 1
ATOM 1452 O O . ARG A 1 176 ? 4.972 -14.182 4.418 1.00 24.12 176 ARG A O 1
ATOM 1460 N N . GLU A 1 177 ? 3.413 -14.670 5.953 1.00 23.02 177 GLU A N 1
ATOM 1461 C CA . GLU A 1 177 ? 3.387 -13.296 6.503 1.00 26.84 177 GLU A CA 1
ATOM 1462 C C . GLU A 1 177 ? 4.818 -12.921 7.054 1.00 27.31 177 GLU A C 1
ATOM 1463 O O . GLU A 1 177 ? 5.359 -11.871 6.694 1.00 24.84 177 GLU A O 1
ATOM 1465 N N A PRO A 1 178 ? 5.458 -13.813 7.843 0.54 26.18 178 PRO A N 1
ATOM 1466 N N B PRO A 1 178 ? 5.395 -13.760 7.932 0.46 26.55 178 PRO A N 1
ATOM 1467 C CA A PRO A 1 178 ? 6.785 -13.393 8.304 0.54 23.89 178 PRO A CA 1
ATOM 1468 C CA B PRO A 1 178 ? 6.763 -13.452 8.355 0.46 24.35 178 PRO A CA 1
ATOM 1469 C C A PRO A 1 178 ? 7.802 -13.362 7.183 0.54 21.62 178 PRO A C 1
ATOM 1470 C C B PRO A 1 178 ? 7.787 -13.396 7.216 0.46 21.82 178 PRO A C 1
ATOM 1471 O O A PRO A 1 178 ? 8.747 -12.571 7.253 0.54 21.49 178 PRO A O 1
ATOM 1472 O O B PRO A 1 178 ? 8.720 -12.595 7.314 0.46 21.64 178 PRO A O 1
ATOM 1479 N N . SER A 1 179 ? 7.625 -14.183 6.155 1.00 20.75 179 SER A N 1
ATOM 1480 C CA . SER A 1 179 ? 8.580 -14.124 5.015 1.00 20.50 179 SER A CA 1
ATOM 1481 C C . SER A 1 179 ? 8.407 -12.744 4.330 1.00 18.20 179 SER A C 1
ATOM 1482 O O . SER A 1 179 ? 9.386 -12.087 3.992 1.00 20.55 179 SER A O 1
ATOM 1485 N N . MET A 1 180 ? 7.173 -12.289 4.203 1.00 19.75 180 MET A N 1
ATOM 1486 C CA . MET A 1 180 ? 6.939 -10.974 3.527 1.00 22.24 180 MET A CA 1
ATOM 1487 C C . MET A 1 180 ? 7.492 -9.818 4.368 1.00 25.37 180 MET A C 1
ATOM 1488 O O . MET A 1 180 ? 8.005 -8.815 3.826 1.00 22.18 180 MET A O 1
ATOM 1493 N N . LYS A 1 181 ? 7.412 -9.969 5.695 1.00 22.58 181 LYS A N 1
ATOM 1494 C CA . LYS A 1 181 ? 8.059 -8.990 6.545 1.00 22.40 181 LYS A CA 1
ATOM 1495 C C . LYS A 1 181 ? 9.595 -8.962 6.383 1.00 22.08 181 LYS A C 1
ATOM 1496 O O . LYS A 1 181 ? 10.193 -7.865 6.446 1.00 21.62 181 LYS A O 1
ATOM 1502 N N . ALA A 1 182 ? 10.231 -10.135 6.173 1.00 20.91 182 ALA A N 1
ATOM 1503 C CA . ALA A 1 182 ? 11.673 -10.202 5.940 1.00 20.23 182 ALA A CA 1
ATOM 1504 C C . ALA A 1 182 ? 12.003 -9.494 4.624 1.00 21.73 182 ALA A C 1
ATOM 1505 O O . ALA A 1 182 ? 12.999 -8.761 4.542 1.00 21.21 182 ALA A O 1
ATOM 1507 N N . MET A 1 183 ? 11.155 -9.680 3.601 1.00 18.36 183 MET A N 1
ATOM 1508 C CA . MET A 1 183 ? 11.390 -8.981 2.310 1.00 19.37 183 MET A CA 1
ATOM 1509 C C . MET A 1 183 ? 11.216 -7.481 2.511 1.00 20.56 183 MET A C 1
ATOM 1510 O O . MET A 1 183 ? 11.968 -6.694 1.925 1.00 21.42 183 MET A O 1
ATOM 1515 N N . GLU A 1 184 ? 10.226 -7.080 3.313 1.00 19.22 184 GLU A N 1
ATOM 1516 C CA . GLU A 1 184 ? 10.066 -5.666 3.628 1.00 20.80 184 GLU A CA 1
ATOM 1517 C C . GLU A 1 184 ? 11.269 -5.060 4.367 1.00 19.94 184 GLU A C 1
ATOM 1518 O O . GLU A 1 184 ? 11.505 -3.831 4.270 1.00 24.53 184 GLU A O 1
ATOM 1524 N N . ALA A 1 185 ? 11.971 -5.908 5.103 1.00 19.23 185 ALA A N 1
ATOM 1525 C CA . ALA A 1 185 ? 13.180 -5.529 5.854 1.00 20.77 185 ALA A CA 1
ATOM 1526 C C . ALA A 1 185 ? 14.443 -5.638 5.038 1.00 20.93 185 ALA A C 1
ATOM 1527 O O . ALA A 1 185 ? 15.524 -5.431 5.577 1.00 21.71 185 ALA A O 1
ATOM 1529 N N . PHE A 1 186 ? 14.282 -5.945 3.756 1.00 19.48 186 PHE A N 1
ATOM 1530 C CA . PHE A 1 186 ? 15.381 -6.030 2.782 1.00 19.12 186 PHE A CA 1
ATOM 1531 C C . PHE A 1 186 ? 16.341 -7.145 3.157 1.00 19.54 186 PHE A C 1
ATOM 1532 O O . PHE A 1 186 ? 17.572 -6.987 3.081 1.00 20.29 186 PHE A O 1
ATOM 1540 N N . PHE A 1 187 ? 15.776 -8.329 3.417 1.00 18.39 187 PHE A N 1
ATOM 1541 C CA . PHE A 1 187 ? 16.585 -9.566 3.448 1.00 17.35 187 PHE A CA 1
ATOM 1542 C C . PHE A 1 187 ? 16.092 -10.509 2.349 1.00 16.22 187 PHE A C 1
ATOM 1543 O O . PHE A 1 187 ? 14.893 -10.516 2.011 1.00 17.08 187 PHE A O 1
ATOM 1551 N N . TRP A 1 188 ? 17.014 -11.350 1.865 1.00 17.13 188 TRP A N 1
ATOM 1552 C CA . TRP A 1 188 ? 16.605 -12.494 1.011 1.00 16.23 188 TRP A CA 1
ATOM 1553 C C . TRP A 1 188 ? 15.727 -13.392 1.834 1.00 19.43 188 TRP A C 1
ATOM 1554 O O . TRP A 1 188 ? 16.108 -13.759 2.946 1.00 21.91 188 TRP A O 1
ATOM 1565 N N . SER A 1 189 ? 14.560 -13.772 1.318 1.00 16.97 189 SER A N 1
ATOM 1566 C CA . SER A 1 189 ? 13.674 -14.591 2.139 1.00 16.20 189 SER A CA 1
ATOM 1567 C C . SER A 1 189 ? 13.271 -15.817 1.343 1.00 18.45 189 SER A C 1
ATOM 1568 O O . SER A 1 189 ? 12.604 -15.710 0.314 1.00 17.41 189 SER A O 1
ATOM 1571 N N . VAL A 1 190 ? 13.704 -16.984 1.788 1.00 17.25 190 VAL A N 1
ATOM 1572 C CA . VAL A 1 190 ? 13.394 -18.169 0.990 1.00 13.78 190 VAL A CA 1
ATOM 1573 C C . VAL A 1 190 ? 12.899 -19.327 1.815 1.00 17.59 190 VAL A C 1
ATOM 1574 O O . VAL A 1 190 ? 12.957 -19.296 3.052 1.00 19.95 190 VAL A O 1
ATOM 1578 N N . ALA A 1 191 ? 12.377 -20.349 1.123 1.00 19.60 191 ALA A N 1
ATOM 1579 C CA . ALA A 1 191 ? 11.898 -21.536 1.842 1.00 20.09 191 ALA A CA 1
ATOM 1580 C C . ALA A 1 191 ? 12.481 -22.755 1.162 1.00 23.12 191 ALA A C 1
ATOM 1581 O O . ALA A 1 191 ? 12.645 -22.745 -0.075 1.00 19.46 191 ALA A O 1
ATOM 1583 N N . ILE A 1 192 ? 12.764 -23.803 1.947 1.00 18.51 192 ILE A N 1
ATOM 1584 C CA . ILE A 1 192 ? 13.269 -25.087 1.398 1.00 19.46 192 ILE A CA 1
ATOM 1585 C C . ILE A 1 192 ? 12.275 -26.092 1.881 1.00 24.34 192 ILE A C 1
ATOM 1586 O O . ILE A 1 192 ? 11.993 -26.138 3.104 1.00 27.29 192 ILE A O 1
ATOM 1591 N N A CYS A 1 193 ? 11.655 -26.864 1.001 0.47 22.13 193 CYS A N 1
ATOM 1592 N N B CYS A 1 193 ? 11.740 -26.884 0.947 0.53 22.20 193 CYS A N 1
ATOM 1593 C CA A CYS A 1 193 ? 10.745 -27.855 1.542 0.47 23.3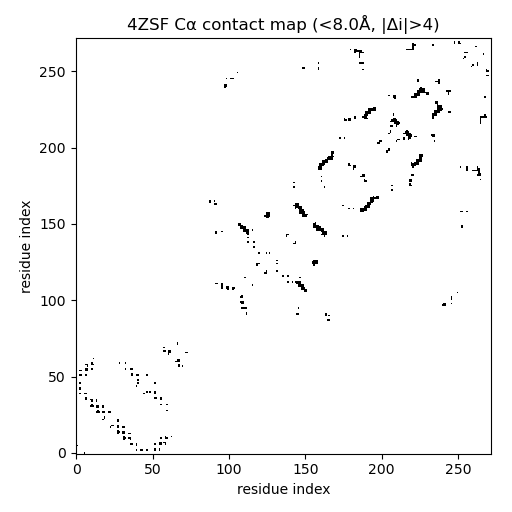5 193 CYS A CA 1
ATOM 1594 C CA B CYS A 1 193 ? 10.597 -27.766 1.169 0.53 23.16 193 CYS A CA 1
ATOM 1595 C C A CYS A 1 193 ? 10.843 -29.182 0.856 0.47 21.25 193 CYS A C 1
ATOM 1596 C C B CYS A 1 193 ? 10.870 -29.221 0.783 0.53 20.77 193 CYS A C 1
ATOM 1597 O O A CYS A 1 193 ? 11.121 -29.300 -0.344 0.47 19.72 193 CYS A O 1
ATOM 1598 O O B CYS A 1 193 ? 11.316 -29.474 -0.349 0.53 20.20 193 CYS A O 1
ATOM 1603 N N . LEU A 1 194 ? 10.540 -30.188 1.655 1.00 18.85 194 LEU A N 1
ATOM 1604 C CA . LEU A 1 194 ? 10.735 -31.555 1.315 1.00 27.09 194 LEU A CA 1
ATOM 1605 C C . LEU A 1 194 ? 9.769 -32.108 0.310 1.00 36.05 194 LEU A C 1
ATOM 1606 O O . LEU A 1 194 ? 10.128 -32.921 -0.566 1.00 43.91 194 LEU A O 1
ATOM 1611 N N . ASP A 1 195 ? 8.529 -31.673 0.392 1.00 36.55 195 ASP A N 1
ATOM 1612 C CA . ASP A 1 195 ? 7.514 -32.394 -0.359 1.00 43.40 195 ASP A CA 1
ATOM 1613 C C . ASP A 1 195 ? 6.723 -31.347 -1.044 1.00 47.81 195 ASP A C 1
ATOM 1614 O O . ASP A 1 195 ? 6.220 -30.430 -0.381 1.00 47.66 195 ASP A O 1
ATOM 1619 N N . GLY A 1 196 ? 6.600 -31.478 -2.359 1.00 49.04 196 GLY A N 1
ATOM 1620 C CA . GLY A 1 196 ? 5.879 -30.475 -3.127 1.00 49.60 196 GLY A CA 1
ATOM 1621 C C . GLY A 1 196 ? 4.400 -30.766 -3.391 1.00 52.47 196 GLY A C 1
ATOM 1622 O O . GLY A 1 196 ? 3.751 -29.987 -4.104 1.00 51.80 196 GLY A O 1
ATOM 1623 N N . ASP A 1 197 ? 3.873 -31.852 -2.808 1.00 54.64 197 ASP A N 1
ATOM 1624 C CA . ASP A 1 197 ? 2.503 -32.325 -3.090 1.00 59.57 197 ASP A CA 1
ATOM 1625 C C . ASP A 1 197 ? 1.446 -31.237 -2.916 1.00 57.90 197 ASP A C 1
ATOM 1626 O O . ASP A 1 197 ? 0.399 -31.246 -3.584 1.00 59.53 197 ASP A O 1
ATOM 1631 N N . PHE A 1 198 ? 1.715 -30.305 -2.015 1.00 51.41 198 PHE A N 1
ATOM 1632 C CA . PHE A 1 198 ? 0.742 -29.267 -1.735 1.00 52.16 198 PHE A CA 1
ATOM 1633 C C . PHE A 1 198 ? 0.667 -28.323 -2.930 1.00 47.08 198 PHE A C 1
ATOM 1634 O O . PHE A 1 198 ? -0.362 -27.662 -3.127 1.00 43.43 198 PHE A O 1
ATOM 1636 N N . LEU A 1 199 ? 1.734 -28.271 -3.743 1.00 45.48 199 LEU A N 1
ATOM 1637 C CA . LEU A 1 199 ? 1.766 -27.331 -4.875 1.00 50.53 199 LEU A CA 1
ATOM 1638 C C . LEU A 1 199 ? 0.948 -27.869 -6.065 1.00 58.98 199 LEU A C 1
ATOM 1639 O O . LEU A 1 199 ? 0.741 -27.166 -7.060 1.00 57.78 199 LEU A O 1
ATOM 1644 N N . LYS A 1 200 ? 0.448 -29.097 -5.922 1.00 63.74 200 LYS A N 1
ATOM 1645 C CA . LYS A 1 200 ? -0.618 -29.590 -6.782 1.00 67.51 200 LYS A CA 1
ATOM 1646 C C . LYS A 1 200 ? -1.752 -28.568 -6.790 1.00 71.52 200 LYS A C 1
ATOM 1647 O O . LYS A 1 200 ? -2.259 -28.203 -7.848 1.00 75.89 200 LYS A O 1
ATOM 1649 N N . MET A 1 201 ? -2.144 -28.082 -5.619 1.00 68.50 201 MET A N 1
ATOM 1650 C CA . MET A 1 201 ? -3.180 -27.064 -5.584 1.00 69.02 201 MET A CA 1
ATOM 1651 C C . MET A 1 201 ? -2.646 -25.714 -6.132 1.00 59.39 201 MET A C 1
ATOM 1652 O O . MET A 1 201 ? -1.600 -25.206 -5.681 1.00 57.87 201 MET A O 1
ATOM 1654 N N . PRO A 1 202 ? -3.348 -25.141 -7.136 1.00 56.32 202 PRO A N 1
ATOM 1655 C CA . PRO A 1 202 ? -3.063 -23.793 -7.659 1.00 51.99 202 PRO A CA 1
ATOM 1656 C C . PRO A 1 202 ? -2.937 -22.741 -6.549 1.00 50.01 202 PRO A C 1
ATOM 1657 O O . PRO A 1 202 ? -2.171 -21.777 -6.670 1.00 43.14 202 PRO A O 1
ATOM 1661 N N . LYS A 1 203 ? -3.689 -22.931 -5.466 1.00 52.06 203 LYS A N 1
ATOM 1662 C CA . LYS A 1 203 ? -3.613 -22.008 -4.343 1.00 55.41 203 LYS A CA 1
ATOM 1663 C C . LYS A 1 203 ? -2.183 -21.861 -3.841 1.00 50.34 203 LYS A C 1
ATOM 1664 O O . LYS A 1 203 ? -1.711 -20.748 -3.611 1.00 50.79 203 LYS A O 1
ATOM 1670 N N . PHE A 1 204 ? -1.483 -22.968 -3.680 1.00 44.27 204 PHE A N 1
ATOM 1671 C CA . PHE A 1 204 ? -0.177 -22.889 -3.094 1.00 50.83 204 PHE A CA 1
ATOM 1672 C C . PHE A 1 204 ? 0.890 -22.325 -4.063 1.00 41.98 204 PHE A C 1
ATOM 1673 O O . PHE A 1 204 ? 1.768 -21.540 -3.661 1.00 33.19 204 PHE A O 1
ATOM 1681 N N . ILE A 1 205 ? 0.769 -22.633 -5.348 1.00 36.90 205 ILE A N 1
ATOM 1682 C CA . ILE A 1 205 ? 1.595 -21.931 -6.335 1.00 34.77 205 ILE A CA 1
ATOM 1683 C C . ILE A 1 205 ? 1.391 -20.409 -6.237 1.00 32.86 205 ILE A C 1
ATOM 1684 O O . ILE A 1 205 ? 2.359 -19.644 -6.289 1.00 30.29 205 ILE A O 1
ATOM 1689 N N . ALA A 1 206 ? 0.137 -19.986 -6.052 1.00 33.94 206 ALA A N 1
ATOM 1690 C CA . ALA A 1 206 ? -0.209 -18.570 -5.966 1.00 32.75 206 ALA A CA 1
ATOM 1691 C C . ALA A 1 206 ? 0.356 -17.937 -4.689 1.00 31.20 206 ALA A C 1
ATOM 1692 O O . ALA A 1 206 ? 0.824 -16.792 -4.711 1.00 28.73 206 ALA A O 1
ATOM 1694 N N . MET A 1 207 ? 0.320 -18.688 -3.590 1.00 32.19 207 MET A N 1
ATOM 1695 C CA . MET A 1 207 ? 0.896 -18.217 -2.326 1.00 34.50 207 MET A CA 1
ATOM 1696 C C . MET A 1 207 ? 2.371 -17.909 -2.459 1.00 31.96 207 MET A C 1
ATOM 1697 O O . MET A 1 207 ? 2.864 -17.002 -1.763 1.00 33.23 207 MET A O 1
ATOM 1702 N N . VAL A 1 208 ? 3.084 -18.663 -3.304 1.00 25.09 208 VAL A N 1
ATOM 1703 C CA . VAL A 1 208 ? 4.528 -18.436 -3.452 1.00 23.76 208 VAL A CA 1
ATOM 1704 C C . VAL A 1 208 ? 4.724 -17.317 -4.468 1.00 23.83 208 VAL A C 1
ATOM 1705 O O . VAL A 1 208 ? 5.447 -16.353 -4.210 1.00 23.63 208 VAL A O 1
ATOM 1709 N N . ASN A 1 209 ? 4.097 -17.461 -5.633 1.00 22.24 209 ASN A N 1
ATOM 1710 C CA . ASN A 1 209 ? 4.430 -16.597 -6.773 1.00 21.58 209 ASN A CA 1
ATOM 1711 C C . ASN A 1 209 ? 3.617 -15.333 -6.847 1.00 24.74 209 ASN A C 1
ATOM 1712 O O . ASN A 1 209 ? 4.003 -14.392 -7.568 1.00 28.24 209 ASN A O 1
ATOM 1717 N N . GLY A 1 210 ? 2.464 -15.306 -6.181 1.00 27.02 210 GLY A N 1
ATOM 1718 C CA . GLY A 1 210 ? 1.630 -14.119 -6.231 1.00 25.41 210 GLY A CA 1
ATOM 1719 C C . GLY A 1 210 ? 0.891 -14.034 -7.556 1.00 32.41 210 GLY A C 1
ATOM 1720 O O . GLY A 1 210 ? 0.789 -15.029 -8.286 1.00 33.03 210 GLY A O 1
ATOM 1721 N N . GLY A 1 211 ? 0.342 -12.854 -7.842 1.00 35.65 211 GLY A N 1
ATOM 1722 C CA . GLY A 1 211 ? -0.359 -12.605 -9.103 1.00 39.42 211 GLY A CA 1
ATOM 1723 C C . GLY A 1 211 ? -1.808 -13.044 -9.169 1.00 42.87 211 GLY A C 1
ATOM 1724 O O . GLY A 1 211 ? -2.352 -13.252 -10.274 1.00 45.55 211 GLY A O 1
ATOM 1725 N N . THR A 1 212 ? -2.450 -13.222 -8.022 1.00 40.99 212 THR A N 1
ATOM 1726 C CA . THR A 1 212 ? -3.876 -13.469 -8.037 1.00 44.96 212 THR A CA 1
ATOM 1727 C C . THR A 1 212 ? -4.594 -12.536 -7.050 1.00 47.18 212 THR A C 1
ATOM 1728 O O . THR A 1 212 ? -3.943 -11.790 -6.284 1.00 44.23 212 THR A O 1
ATOM 1732 N N . SER A 1 213 ? -5.933 -12.576 -7.065 1.00 48.44 213 SER A N 1
ATOM 1733 C CA . SER A 1 213 ? -6.709 -11.721 -6.175 1.00 45.02 213 SER A CA 1
ATOM 1734 C C . SER A 1 213 ? -6.462 -12.051 -4.711 1.00 43.43 213 SER A C 1
ATOM 1735 O O . SER A 1 213 ? -6.304 -11.155 -3.907 1.00 46.36 213 SER A O 1
ATOM 1738 N N . ASN A 1 214 ? -6.380 -13.332 -4.372 1.00 43.87 214 ASN A N 1
ATOM 1739 C CA . ASN A 1 214 ? -6.090 -13.744 -2.996 1.00 47.32 214 ASN A CA 1
ATOM 1740 C C . ASN A 1 214 ? -4.646 -13.454 -2.595 1.00 44.24 214 ASN A C 1
ATOM 1741 O O . ASN A 1 214 ? -4.316 -13.175 -1.430 1.00 43.78 214 ASN A O 1
ATOM 1746 N N . TYR A 1 215 ? -3.760 -13.550 -3.571 1.00 43.25 215 TYR A N 1
ATOM 1747 C CA . TYR A 1 215 ? -2.333 -13.412 -3.269 1.00 37.24 215 TYR A CA 1
ATOM 1748 C C . TYR A 1 215 ? -1.741 -12.524 -4.303 1.00 36.38 215 TYR A C 1
ATOM 1749 O O . TYR A 1 215 ? -1.279 -13.023 -5.324 1.00 34.63 215 TYR A O 1
ATOM 1758 N N . ARG A 1 216 ? -1.773 -11.213 -4.062 1.00 35.89 216 ARG A N 1
ATOM 1759 C CA . ARG A 1 216 ? -1.329 -10.259 -5.079 1.00 39.37 216 ARG A CA 1
ATOM 1760 C C . ARG A 1 216 ? 0.197 -10.326 -5.291 1.00 33.93 216 ARG A C 1
ATOM 1761 O O . ARG A 1 216 ? 0.667 -10.354 -6.421 1.00 33.84 216 ARG A O 1
ATOM 1769 N N . LEU A 1 217 ? 0.948 -10.385 -4.200 1.00 29.88 217 LEU A N 1
ATOM 1770 C CA . LEU A 1 217 ? 2.416 -10.413 -4.292 1.00 29.09 217 LEU A CA 1
ATOM 1771 C C . LEU A 1 217 ? 2.966 -11.799 -4.009 1.00 29.01 217 LEU A C 1
ATOM 1772 O O . LEU A 1 217 ? 2.291 -12.624 -3.376 1.00 29.79 217 LEU A O 1
ATOM 1777 N N . ASN A 1 218 ? 4.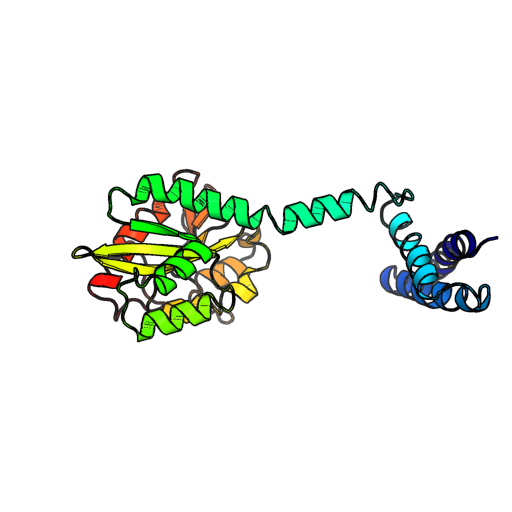200 -12.040 -4.441 1.00 23.10 218 ASN A N 1
ATOM 1778 C CA . ASN A 1 218 ? 4.912 -13.263 -4.077 1.00 21.26 218 ASN A CA 1
ATOM 1779 C C . ASN A 1 218 ? 5.186 -13.320 -2.552 1.00 25.00 218 ASN A C 1
ATOM 1780 O O . ASN A 1 218 ? 5.355 -12.269 -1.903 1.00 25.05 218 ASN A O 1
ATOM 1785 N N . GLY A 1 219 ? 5.211 -14.526 -1.978 1.00 27.02 219 GLY A N 1
ATOM 1786 C CA . GLY A 1 219 ? 5.327 -14.646 -0.525 1.00 25.02 219 GLY A CA 1
ATOM 1787 C C . GLY A 1 219 ? 6.772 -14.832 -0.093 1.00 21.10 219 GLY A C 1
ATOM 1788 O O . GLY A 1 219 ? 7.131 -14.641 1.103 1.00 21.26 219 GLY A O 1
ATOM 1789 N N . TRP A 1 220 ? 7.620 -15.184 -1.074 1.00 19.44 220 TRP A N 1
ATOM 1790 C CA . TRP A 1 220 ? 9.058 -15.461 -0.903 1.00 19.86 220 TRP A CA 1
ATOM 1791 C C . TRP A 1 220 ? 9.805 -14.953 -2.127 1.00 19.51 220 TRP A C 1
ATOM 1792 O O . TRP A 1 220 ? 9.194 -14.798 -3.169 1.00 19.84 220 TRP A O 1
ATOM 1803 N N . HIS A 1 221 ? 11.120 -14.772 -2.003 1.00 17.13 221 HIS A N 1
ATOM 1804 C CA . HIS A 1 221 ? 11.961 -14.553 -3.165 1.00 17.46 221 HIS A CA 1
ATOM 1805 C C . HIS A 1 221 ? 12.077 -15.829 -3.969 1.00 19.98 221 HIS A C 1
ATOM 1806 O O . HIS A 1 221 ? 12.171 -15.811 -5.203 1.00 19.28 221 HIS A O 1
ATOM 1813 N N . GLY A 1 222 ? 12.103 -16.934 -3.250 1.00 18.07 222 GLY A N 1
ATOM 1814 C CA . GLY A 1 222 ? 12.318 -18.213 -3.913 1.00 19.00 222 GLY A CA 1
ATOM 1815 C C . GLY A 1 222 ? 11.895 -19.339 -2.960 1.00 19.03 222 GLY A C 1
ATOM 1816 O O . GLY A 1 222 ? 12.039 -19.236 -1.740 1.00 17.22 222 GLY A O 1
ATOM 1817 N N A MET A 1 223 ? 11.383 -20.401 -3.561 0.52 16.89 223 MET A N 1
ATOM 1818 N N B MET A 1 223 ? 11.336 -20.411 -3.516 0.48 16.94 223 MET A N 1
ATOM 1819 C CA A MET A 1 223 ? 10.963 -21.595 -2.853 0.52 16.69 223 MET A CA 1
ATOM 1820 C CA B MET A 1 223 ? 11.005 -21.601 -2.723 0.48 15.67 223 MET A CA 1
ATOM 1821 C C A MET A 1 223 ? 11.761 -22.728 -3.512 0.52 17.88 223 MET A C 1
ATOM 1822 C C B MET A 1 223 ? 11.608 -22.823 -3.428 0.48 17.58 223 MET A C 1
ATOM 1823 O O A MET A 1 223 ? 11.755 -22.826 -4.754 0.52 17.55 223 MET A O 1
ATOM 1824 O O B MET A 1 223 ? 11.295 -23.099 -4.589 0.48 18.27 223 MET A O 1
ATOM 1833 N N . TYR A 1 224 ? 12.477 -23.529 -2.716 1.00 16.52 224 TYR A N 1
ATOM 1834 C CA . TYR A 1 224 ? 13.333 -24.605 -3.286 1.00 18.46 224 TYR A CA 1
ATOM 1835 C C . TYR A 1 224 ? 12.759 -25.913 -2.860 1.00 19.98 224 TYR A C 1
ATOM 1836 O O . TYR A 1 224 ? 12.660 -26.134 -1.655 1.00 19.78 224 TYR A O 1
ATOM 1845 N N . VAL A 1 225 ? 12.298 -26.720 -3.810 1.00 19.56 225 VAL A N 1
ATOM 1846 C CA . VAL A 1 225 ? 11.552 -27.934 -3.464 1.00 20.44 225 VAL A CA 1
ATOM 1847 C C . VAL A 1 225 ? 12.337 -29.162 -3.890 1.00 21.47 225 VAL A C 1
ATOM 1848 O O . VAL A 1 225 ? 12.836 -29.194 -5.027 1.00 20.80 225 VAL A O 1
ATOM 1852 N N . PHE A 1 226 ? 12.420 -30.175 -3.001 1.00 20.24 226 PHE A N 1
ATOM 1853 C CA . PHE A 1 226 ? 13.046 -31.449 -3.385 1.00 22.98 226 PHE A CA 1
ATOM 1854 C C . PHE A 1 226 ? 12.160 -32.250 -4.355 1.00 26.26 226 PHE A C 1
ATOM 1855 O O . PHE A 1 226 ? 11.422 -33.127 -3.977 1.00 26.68 226 PHE A O 1
ATOM 1863 N N . TRP A 1 227 ? 12.219 -31.908 -5.627 1.00 22.45 227 TRP A N 1
ATOM 1864 C CA . TRP A 1 227 ? 11.482 -32.670 -6.609 1.00 24.42 227 TRP A CA 1
ATOM 1865 C C . TRP A 1 227 ? 12.186 -32.409 -7.970 1.00 28.36 227 TRP A C 1
ATOM 1866 O O . TRP A 1 227 ? 13.123 -31.617 -8.024 1.00 25.28 227 TRP A O 1
ATOM 1877 N N A ASP A 1 228 ? 11.697 -33.015 -9.037 0.52 31.32 228 ASP A N 1
ATOM 1878 N N B ASP A 1 228 ? 11.741 -33.095 -9.010 0.48 31.32 228 ASP A N 1
ATOM 1879 C CA A ASP A 1 228 ? 12.332 -32.825 -10.344 0.52 32.73 228 ASP A CA 1
ATOM 1880 C CA B ASP A 1 228 ? 12.295 -32.886 -10.347 0.48 33.38 228 ASP A CA 1
ATOM 1881 C C A ASP A 1 228 ? 11.450 -32.027 -11.304 0.52 32.95 228 ASP A C 1
ATOM 1882 C C B ASP A 1 228 ? 11.206 -32.333 -11.284 0.48 33.00 228 ASP A C 1
ATOM 1883 O O A ASP A 1 228 ? 11.729 -31.946 -12.510 0.52 31.56 228 ASP A O 1
ATOM 1884 O O B ASP A 1 228 ? 11.110 -32.710 -12.448 0.48 33.63 228 ASP A O 1
ATOM 1893 N N . LYS A 1 229 ? 10.395 -31.420 -10.774 1.00 31.44 229 LYS A N 1
ATOM 1894 C CA . LYS A 1 229 ? 9.524 -30.626 -11.618 1.00 30.69 229 LYS A CA 1
ATOM 1895 C C . LYS A 1 229 ? 10.283 -29.368 -12.048 1.00 26.54 229 LYS A C 1
ATOM 1896 O O . LYS A 1 229 ? 10.925 -28.716 -11.226 1.00 25.90 229 LYS A O 1
ATOM 1899 N N . PRO A 1 230 ? 10.144 -28.952 -13.304 1.00 26.68 230 PRO A N 1
ATOM 1900 C CA . PRO A 1 230 ? 10.776 -27.716 -13.757 1.00 22.24 230 PRO A CA 1
ATOM 1901 C C . PRO A 1 230 ? 10.300 -26.491 -13.030 1.00 24.00 230 PRO A C 1
ATOM 1902 O O . PRO A 1 230 ? 9.144 -26.454 -12.556 1.00 24.00 230 PRO A O 1
ATOM 1906 N N . THR A 1 231 ? 11.161 -25.483 -12.998 1.00 21.76 231 THR A N 1
ATOM 1907 C CA . THR A 1 231 ? 10.869 -24.209 -12.373 1.00 20.76 231 THR A CA 1
ATOM 1908 C C . THR A 1 231 ? 9.524 -23.602 -12.776 1.00 23.83 231 THR A C 1
ATOM 1909 O O . THR A 1 231 ? 9.198 -23.531 -13.981 1.00 20.55 231 THR A O 1
ATOM 1913 N N . ILE A 1 232 ? 8.749 -23.165 -11.762 1.00 21.44 232 ILE A N 1
ATOM 1914 C CA . ILE A 1 232 ? 7.529 -22.379 -12.016 1.00 24.38 232 ILE A CA 1
ATOM 1915 C C . ILE A 1 232 ? 7.728 -21.019 -11.381 1.00 25.10 232 ILE A C 1
ATOM 1916 O O . ILE A 1 232 ? 7.515 -20.875 -10.186 1.00 25.69 232 ILE A O 1
ATOM 1921 N N . ASP A 1 233 ? 8.224 -20.063 -12.155 1.00 23.24 233 ASP A N 1
ATOM 1922 C CA . ASP A 1 233 ? 8.502 -18.714 -11.665 1.00 24.50 233 ASP A CA 1
ATOM 1923 C C . ASP A 1 233 ? 9.506 -18.728 -10.496 1.00 21.65 233 ASP A C 1
ATOM 1924 O O . ASP A 1 233 ? 10.714 -18.815 -10.749 1.00 22.69 233 ASP A O 1
ATOM 1929 N N . ARG A 1 234 ? 9.042 -18.654 -9.248 1.00 18.95 234 ARG A N 1
ATOM 1930 C CA . ARG A 1 234 ? 9.982 -18.634 -8.099 1.00 15.98 234 ARG A CA 1
ATOM 1931 C C . ARG A 1 234 ? 10.001 -19.956 -7.363 1.00 17.00 234 ARG A C 1
ATOM 1932 O O . ARG A 1 234 ? 10.603 -20.046 -6.292 1.00 19.23 234 ARG A O 1
ATOM 1940 N N . ILE A 1 235 ? 9.384 -20.988 -7.951 1.00 20.61 235 ILE A N 1
ATOM 1941 C CA . ILE A 1 235 ? 9.400 -22.320 -7.337 1.00 18.78 235 ILE A CA 1
ATOM 1942 C C . ILE A 1 235 ? 10.421 -23.166 -8.078 1.00 21.79 235 ILE A C 1
ATOM 1943 O O . ILE A 1 235 ? 10.201 -23.546 -9.243 1.00 20.83 235 ILE A O 1
ATOM 1948 N N . TYR A 1 236 ? 11.548 -23.398 -7.436 1.00 15.79 236 TYR A N 1
ATOM 1949 C CA . TYR A 1 236 ? 12.688 -24.034 -8.087 1.00 16.90 236 TYR A CA 1
ATOM 1950 C C . TYR A 1 236 ? 12.984 -25.463 -7.621 1.00 19.24 236 TYR A C 1
ATOM 1951 O O . TYR A 1 236 ? 12.834 -25.737 -6.434 1.00 18.52 236 TYR A O 1
ATOM 1960 N N . PRO A 1 237 ? 13.428 -26.352 -8.531 1.00 18.16 237 PRO A N 1
ATOM 1961 C CA . PRO A 1 237 ? 13.770 -27.713 -8.130 1.00 19.03 237 PRO A CA 1
ATOM 1962 C C . PRO A 1 237 ? 15.166 -27.794 -7.521 1.00 21.59 237 PRO A C 1
ATOM 1963 O O . PRO A 1 237 ? 16.112 -27.120 -8.008 1.00 20.22 237 PRO A O 1
ATOM 1967 N N . ILE A 1 238 ? 15.293 -28.619 -6.472 1.00 18.22 238 ILE A N 1
ATOM 1968 C CA . ILE A 1 238 ? 16.612 -28.943 -5.923 1.00 17.21 238 ILE A CA 1
ATOM 1969 C C . ILE A 1 238 ? 16.680 -30.413 -5.607 1.00 21.63 238 ILE A C 1
ATOM 1970 O O . ILE A 1 238 ? 15.647 -31.121 -5.558 1.00 23.00 238 ILE A O 1
ATOM 1975 N N . ASP A 1 239 ? 17.899 -30.922 -5.455 1.00 22.00 239 ASP A N 1
ATOM 1976 C CA . ASP A 1 239 ? 18.096 -32.240 -4.904 1.00 21.58 239 ASP A CA 1
ATOM 1977 C C . ASP A 1 239 ? 19.176 -32.070 -3.829 1.00 22.01 239 ASP A C 1
ATOM 1978 O O . ASP A 1 239 ? 19.388 -30.939 -3.329 1.00 21.87 239 ASP A O 1
ATOM 1983 N N . ILE A 1 240 ? 19.814 -33.170 -3.471 1.00 22.78 240 ILE A N 1
ATOM 1984 C CA . ILE A 1 240 ? 20.747 -33.139 -2.327 1.00 24.81 240 ILE A CA 1
ATOM 1985 C C . ILE A 1 240 ? 21.882 -32.084 -2.506 1.00 25.28 240 ILE A C 1
ATOM 1986 O O . ILE A 1 240 ? 22.455 -31.566 -1.526 1.00 23.97 240 ILE A O 1
ATOM 1991 N N . ASN A 1 241 ? 22.205 -31.748 -3.754 1.00 23.22 241 ASN A N 1
ATOM 1992 C CA . ASN A 1 241 ? 23.226 -30.714 -3.965 1.00 24.61 241 ASN A CA 1
ATOM 1993 C C . ASN A 1 241 ? 22.777 -29.254 -3.818 1.00 23.58 241 ASN A C 1
ATOM 1994 O O . ASN A 1 241 ? 23.613 -28.347 -3.826 1.00 24.93 241 ASN A O 1
ATOM 1999 N N . LEU A 1 242 ? 21.469 -29.002 -3.687 1.00 20.63 242 LEU A N 1
ATOM 2000 C CA . LEU A 1 242 ? 20.972 -27.653 -3.444 1.00 18.43 242 LEU A CA 1
ATOM 2001 C C . LEU A 1 242 ? 21.452 -26.615 -4.492 1.00 19.49 242 LEU A C 1
ATOM 2002 O O . LEU A 1 242 ? 21.699 -25.456 -4.172 1.00 20.25 242 LEU A O 1
ATOM 2007 N N . GLU A 1 243 ? 21.575 -27.036 -5.751 1.00 18.95 243 GLU A N 1
ATOM 2008 C CA . GLU A 1 243 ? 22.292 -26.197 -6.690 1.00 20.68 243 GLU A CA 1
ATOM 2009 C C . GLU A 1 243 ? 21.711 -24.829 -6.918 1.00 18.15 243 GLU A C 1
ATOM 2010 O O . GLU A 1 243 ? 22.437 -23.827 -6.859 1.00 20.47 243 GLU A O 1
ATOM 2016 N N . LEU A 1 244 ? 20.411 -24.760 -7.249 1.00 18.27 244 LEU A N 1
ATOM 2017 C CA . LEU A 1 244 ? 19.847 -23.447 -7.511 1.00 18.45 244 LEU A CA 1
ATOM 2018 C C . LEU A 1 244 ? 19.818 -22.591 -6.248 1.00 20.69 244 LEU A C 1
ATOM 2019 O O . LEU A 1 244 ? 19.928 -21.362 -6.324 1.00 19.06 244 LEU A O 1
ATOM 2024 N N . PHE A 1 245 ? 19.630 -23.230 -5.098 1.00 17.90 245 PHE A N 1
ATOM 2025 C CA . PHE A 1 245 ? 19.695 -22.446 -3.857 1.00 18.49 245 PHE A CA 1
ATOM 2026 C C . PHE A 1 245 ? 21.106 -21.799 -3.714 1.00 19.55 245 PHE A C 1
ATOM 2027 O O . PHE A 1 245 ? 21.240 -20.604 -3.392 1.00 18.05 245 PHE A O 1
ATOM 2035 N N . VAL A 1 246 ? 22.144 -22.596 -3.907 1.00 18.07 246 VAL A N 1
ATOM 2036 C CA . VAL A 1 246 ? 23.517 -22.073 -3.786 1.00 18.68 246 VAL A CA 1
ATOM 2037 C C . VAL A 1 246 ? 23.780 -21.005 -4.840 1.00 21.89 246 VAL A C 1
ATOM 2038 O O . VAL A 1 246 ? 24.322 -19.925 -4.503 1.00 19.86 246 VAL A O 1
ATOM 2042 N N A GLN A 1 247 ? 23.398 -21.253 -6.097 0.64 20.37 247 GLN A N 1
ATOM 2043 N N B GLN A 1 247 ? 23.403 -21.274 -6.101 0.36 20.62 247 GLN A N 1
ATOM 2044 C CA A GLN A 1 247 ? 23.692 -20.227 -7.121 0.64 21.30 247 GLN A CA 1
ATOM 2045 C CA B GLN A 1 247 ? 23.588 -20.270 -7.172 0.36 21.13 247 GLN A CA 1
ATOM 2046 C C A GLN A 1 247 ? 22.868 -18.931 -6.870 0.64 21.59 247 GLN A C 1
ATOM 2047 C C B GLN A 1 247 ? 22.890 -18.964 -6.805 0.36 20.85 247 GLN A C 1
ATOM 2048 O O A GLN A 1 247 ? 23.372 -17.806 -7.063 0.64 20.16 247 GLN A O 1
ATOM 2049 O O B GLN A 1 247 ? 23.492 -17.887 -6.877 0.36 20.68 247 GLN A O 1
ATOM 2060 N N . HIS A 1 248 ? 21.620 -19.057 -6.410 1.00 17.28 248 HIS A N 1
ATOM 2061 C CA . HIS A 1 248 ? 20.845 -17.845 -6.116 1.00 17.19 248 HIS A CA 1
ATOM 2062 C C . HIS A 1 248 ? 21.402 -17.137 -4.879 1.00 18.74 248 HIS A C 1
ATOM 2063 O O . HIS A 1 248 ? 21.350 -15.889 -4.812 1.00 23.24 248 HIS A O 1
ATOM 2070 N N . ALA A 1 249 ? 21.887 -17.904 -3.904 1.00 17.24 249 ALA A N 1
ATOM 2071 C CA . ALA A 1 249 ? 22.493 -17.254 -2.711 1.00 17.40 249 ALA A CA 1
ATOM 2072 C C . ALA A 1 249 ? 23.670 -16.360 -3.141 1.00 21.22 249 ALA A C 1
ATOM 2073 O O . ALA A 1 249 ? 23.893 -15.295 -2.539 1.00 18.59 249 ALA A O 1
ATOM 2075 N N . ARG A 1 250 ? 24.455 -16.816 -4.114 1.00 19.40 250 ARG A N 1
ATOM 2076 C CA . ARG A 1 250 ? 25.578 -15.984 -4.616 1.00 23.24 250 ARG A CA 1
ATOM 2077 C C . ARG A 1 250 ? 25.095 -14.620 -5.110 1.00 23.11 250 ARG A C 1
ATOM 2078 O O . ARG A 1 250 ? 25.706 -13.543 -4.847 1.00 22.49 250 ARG A O 1
ATOM 2086 N N . GLU A 1 251 ? 24.002 -14.688 -5.874 1.00 21.98 251 GLU A N 1
ATOM 2087 C CA . GLU A 1 251 ? 23.459 -13.491 -6.472 1.00 23.55 251 GLU A CA 1
ATOM 2088 C C . GLU A 1 251 ? 22.790 -12.603 -5.417 1.00 24.05 251 GLU A C 1
ATOM 2089 O O . GLU A 1 251 ? 22.911 -11.382 -5.475 1.00 22.54 251 GLU A O 1
ATOM 2095 N N . ALA A 1 252 ? 22.048 -13.223 -4.502 1.00 18.39 252 ALA A N 1
ATOM 2096 C CA . ALA A 1 252 ? 21.391 -12.490 -3.422 1.00 18.01 252 ALA A CA 1
ATOM 2097 C C . ALA A 1 252 ? 22.438 -11.751 -2.564 1.00 20.28 252 ALA A C 1
ATOM 2098 O O . ALA A 1 252 ? 22.234 -10.574 -2.175 1.00 19.06 252 ALA A O 1
ATOM 2100 N N . ALA A 1 253 ? 23.533 -12.442 -2.245 1.00 18.28 253 ALA A N 1
ATOM 2101 C CA . ALA A 1 253 ? 24.543 -11.815 -1.343 1.00 17.20 253 ALA A CA 1
ATOM 2102 C C . ALA A 1 253 ? 25.126 -10.563 -2.025 1.00 19.66 253 ALA A C 1
ATOM 2103 O O . ALA A 1 253 ? 25.317 -9.498 -1.384 1.00 21.35 253 ALA A O 1
ATOM 2105 N N A GLU A 1 254 ? 25.392 -10.656 -3.312 0.42 21.22 254 GLU A N 1
ATOM 2106 N N B GLU A 1 254 ? 25.395 -10.699 -3.311 0.58 21.00 254 GLU A N 1
ATOM 2107 C CA A GLU A 1 254 ? 26.037 -9.532 -3.967 0.42 23.18 254 GLU A CA 1
ATOM 2108 C CA B GLU A 1 254 ? 25.957 -9.608 -4.087 0.58 23.51 254 GLU A CA 1
ATOM 2109 C C A GLU A 1 254 ? 25.035 -8.365 -4.110 0.42 21.70 254 GLU A C 1
ATOM 2110 C C B GLU A 1 254 ? 25.019 -8.401 -4.039 0.58 21.46 254 GLU A C 1
ATOM 2111 O O A GLU A 1 254 ? 25.425 -7.201 -3.998 0.42 22.12 254 GLU A O 1
ATOM 2112 O O B GLU A 1 254 ? 25.427 -7.271 -3.740 0.58 22.06 254 GLU A O 1
ATOM 2123 N N . ASP A 1 255 ? 23.749 -8.662 -4.305 1.00 20.49 255 ASP A N 1
ATOM 2124 C CA . ASP A 1 255 ? 22.766 -7.571 -4.402 1.00 20.22 255 ASP A CA 1
ATOM 2125 C C . ASP A 1 255 ? 22.453 -7.017 -3.016 1.00 22.78 255 ASP A C 1
ATOM 2126 O O . ASP A 1 255 ? 22.162 -5.840 -2.907 1.00 21.30 255 ASP A O 1
ATOM 2131 N N . TRP A 1 256 ? 22.491 -7.850 -1.964 1.00 19.23 256 TRP A N 1
ATOM 2132 C CA . TRP A 1 256 ? 22.255 -7.332 -0.634 1.00 20.95 256 TRP A CA 1
ATOM 2133 C C . TRP A 1 256 ? 23.391 -6.405 -0.212 1.00 20.98 256 TRP A C 1
ATOM 2134 O O . TRP A 1 256 ? 23.173 -5.329 0.405 1.00 20.13 256 TRP A O 1
ATOM 2145 N N . LEU A 1 257 ? 24.618 -6.801 -0.554 1.00 18.04 257 LEU A N 1
ATOM 2146 C CA . LEU A 1 257 ? 25.756 -5.977 -0.214 1.00 22.51 257 LEU A CA 1
ATOM 2147 C C . LEU A 1 257 ? 25.758 -4.666 -1.015 1.00 24.27 257 LEU A C 1
ATOM 2148 O O . LEU A 1 257 ? 26.119 -3.638 -0.489 1.00 24.88 257 LEU A O 1
ATOM 2153 N N . HIS A 1 258 ? 25.393 -4.698 -2.293 1.00 21.62 258 HIS A N 1
ATOM 2154 C CA . HIS A 1 258 ? 25.702 -3.520 -3.117 1.00 21.09 258 HIS A CA 1
ATOM 2155 C C . HIS A 1 258 ? 24.511 -2.718 -3.603 1.00 22.29 258 HIS A C 1
ATOM 2156 O O . HIS A 1 258 ? 24.699 -1.576 -3.985 1.00 22.17 258 HIS A O 1
ATOM 2163 N N . ARG A 1 259 ? 23.319 -3.301 -3.596 1.00 20.99 259 ARG A N 1
ATOM 2164 C CA . ARG A 1 259 ? 22.129 -2.556 -4.063 1.00 20.41 259 ARG A CA 1
ATOM 2165 C C . ARG A 1 259 ? 20.949 -2.993 -3.179 1.00 21.29 259 ARG A C 1
ATOM 2166 O O . ARG A 1 259 ? 19.889 -3.355 -3.661 1.00 22.00 259 ARG A O 1
ATOM 2174 N N . ARG A 1 260 ? 21.148 -2.947 -1.856 1.00 18.33 260 ARG A N 1
ATOM 2175 C CA . ARG A 1 260 ? 20.121 -3.508 -0.949 1.00 17.41 260 ARG A CA 1
ATOM 2176 C C . ARG A 1 260 ? 18.726 -2.820 -1.073 1.00 18.76 260 ARG A C 1
ATOM 2177 O O . ARG A 1 260 ? 17.667 -3.430 -0.781 1.00 21.95 260 ARG A O 1
ATOM 2185 N N . GLN A 1 261 ? 18.704 -1.572 -1.549 1.00 17.19 261 GLN A N 1
ATOM 2186 C CA . GLN A 1 261 ? 17.457 -0.815 -1.635 1.00 19.57 261 GLN A CA 1
ATOM 2187 C C . GLN A 1 261 ? 16.476 -1.471 -2.630 1.00 21.83 261 GLN A C 1
ATOM 2188 O O . GLN A 1 261 ? 15.270 -1.195 -2.594 1.00 20.74 261 GLN A O 1
ATOM 2194 N N . TRP A 1 262 ? 17.001 -2.289 -3.527 1.00 20.85 262 TRP A N 1
ATOM 2195 C CA . TRP A 1 262 ? 16.089 -2.938 -4.481 1.00 23.07 262 TRP A CA 1
ATOM 2196 C C . TRP A 1 262 ? 15.843 -4.391 -4.059 1.00 22.80 262 TRP A C 1
ATOM 2197 O O . TRP A 1 262 ? 15.300 -5.189 -4.836 1.00 23.96 262 TRP A O 1
ATOM 2208 N N . PHE A 1 263 ? 16.131 -4.716 -2.794 1.00 18.51 263 PHE A N 1
ATOM 2209 C CA . PHE A 1 263 ? 15.919 -6.105 -2.318 1.00 18.67 263 PHE A CA 1
ATOM 2210 C C . PHE A 1 263 ? 14.618 -6.225 -1.539 1.00 19.93 263 PHE A C 1
ATOM 2211 O O . PHE A 1 263 ? 14.588 -6.846 -0.491 1.00 22.17 263 PHE A O 1
ATOM 2219 N N . ASN A 1 264 ? 13.557 -5.604 -2.050 1.00 22.39 264 ASN A N 1
ATOM 2220 C CA . ASN A 1 264 ? 12.200 -5.827 -1.521 1.00 24.00 264 ASN A CA 1
ATOM 2221 C C . ASN A 1 264 ? 11.627 -7.090 -2.210 1.00 20.59 264 ASN A C 1
ATOM 2222 O O . ASN A 1 264 ? 12.368 -7.862 -2.832 1.00 20.19 264 ASN A O 1
ATOM 2227 N N . TYR A 1 265 ? 10.311 -7.275 -2.121 1.00 21.77 265 TYR A N 1
ATOM 2228 C CA . TYR A 1 265 ? 9.688 -8.486 -2.669 1.00 21.01 265 TYR A CA 1
ATOM 2229 C C . TYR A 1 265 ? 9.912 -8.657 -4.182 1.00 21.94 265 TYR A C 1
ATOM 2230 O O . TYR A 1 265 ? 9.792 -9.755 -4.683 1.00 21.55 265 TYR A O 1
ATOM 2239 N N . GLU A 1 266 ? 10.205 -7.571 -4.916 1.00 21.20 266 GLU A N 1
ATOM 2240 C CA . GLU A 1 266 ? 10.298 -7.651 -6.354 1.00 21.01 266 GLU A CA 1
ATOM 2241 C C . GLU A 1 266 ? 11.551 -8.369 -6.814 1.00 22.27 266 GLU A C 1
ATOM 2242 O O . GLU A 1 266 ? 11.602 -8.900 -7.945 1.00 21.38 266 GLU A O 1
ATOM 2248 N N . TRP A 1 267 ? 12.553 -8.406 -5.949 1.00 19.33 267 TRP A N 1
ATOM 2249 C CA . TRP A 1 267 ? 13.838 -9.008 -6.334 1.00 19.79 267 TRP A CA 1
ATOM 2250 C C . TRP A 1 267 ? 13.621 -10.461 -6.779 1.00 19.32 267 TRP A C 1
ATOM 2251 O O . TRP A 1 267 ? 12.872 -11.219 -6.158 1.00 20.72 267 TRP A O 1
ATOM 2262 N N . LYS A 1 268 ? 14.267 -10.863 -7.863 1.00 15.92 268 LYS A N 1
ATOM 2263 C CA . LYS A 1 268 ? 14.201 -12.254 -8.254 1.00 17.32 268 LYS A CA 1
ATOM 2264 C C . LYS A 1 268 ? 15.552 -12.679 -8.836 1.00 21.28 268 LYS A C 1
ATOM 2265 O O . LYS A 1 268 ? 16.170 -11.880 -9.519 1.00 21.19 268 LYS A O 1
ATOM 2271 N N . ALA A 1 269 ? 15.993 -13.913 -8.577 1.00 18.98 269 ALA A N 1
ATOM 2272 C CA . ALA A 1 269 ? 17.278 -14.385 -9.061 1.00 19.62 269 ALA A CA 1
ATOM 2273 C C . ALA A 1 269 ? 17.293 -14.506 -10.580 1.00 22.90 269 ALA A C 1
ATOM 2274 O O . ALA A 1 269 ? 16.251 -14.790 -11.182 1.00 24.43 269 ALA A O 1
ATOM 2276 N N . GLY A 1 270 ? 18.455 -14.282 -11.190 1.00 26.13 270 GLY A N 1
ATOM 2277 C CA . GLY A 1 270 ? 18.661 -14.669 -12.575 1.00 30.07 270 GLY A CA 1
ATOM 2278 C C . GLY A 1 270 ? 18.077 -13.730 -13.595 1.00 33.45 270 GLY A C 1
ATOM 2279 O O . GLY A 1 270 ? 17.898 -14.143 -14.764 1.00 37.32 270 GLY A O 1
ATOM 2280 N N . GLN A 1 271 ? 17.801 -12.490 -13.202 1.00 28.24 271 GLN A N 1
ATOM 2281 C CA . GLN A 1 271 ? 17.111 -11.538 -14.099 1.00 35.26 271 GLN A CA 1
ATOM 2282 C C . GLN A 1 271 ? 18.054 -10.513 -14.753 1.00 41.66 271 GLN A C 1
ATOM 2283 O O . GLN A 1 271 ? 17.607 -9.675 -15.572 1.00 42.65 271 GLN A O 1
ATOM 2289 N N . LYS A 1 272 ? 19.340 -10.555 -14.390 1.00 44.26 272 LYS A N 1
ATOM 2290 C CA . LYS A 1 272 ? 20.242 -9.455 -14.774 1.00 49.41 272 LYS A CA 1
ATOM 2291 C C . LYS A 1 272 ? 20.622 -9.575 -16.252 1.00 57.73 272 LYS A C 1
ATOM 2292 O O . LYS A 1 272 ? 20.896 -10.682 -16.735 1.00 58.74 272 LYS A O 1
#

Organism: Geobacillus stearothermophilus (NCBI:txid1422)

B-factor: mean 30.29, std 12.99, range [13.78, 99.77]